Protein AF-D6PJD4-F1 (afdb_monomer_lite)

Organism: NCBI:txid743647

Structure (mmCIF, N/CA/C/O backbone):
data_AF-D6PJD4-F1
#
_entry.id   AF-D6PJD4-F1
#
loop_
_atom_site.group_PDB
_atom_site.id
_atom_site.type_symbol
_atom_site.label_atom_id
_atom_site.label_alt_id
_atom_site.label_comp_id
_atom_site.label_asym_id
_atom_site.label_entity_id
_atom_site.label_seq_id
_atom_site.pdbx_PDB_ins_code
_atom_site.Cartn_x
_atom_site.Cartn_y
_atom_site.Cartn_z
_atom_site.occupancy
_atom_site.B_iso_or_equiv
_atom_site.auth_seq_id
_atom_site.auth_comp_id
_atom_site.auth_asym_id
_atom_site.auth_atom_id
_atom_site.pdbx_PDB_model_num
ATOM 1 N N . MET A 1 1 ? 20.651 4.327 -12.215 1.00 84.88 1 MET A N 1
ATOM 2 C CA . MET A 1 1 ? 19.278 3.809 -12.000 1.00 84.88 1 MET A CA 1
ATOM 3 C C . MET A 1 1 ? 19.278 2.339 -11.645 1.00 84.88 1 MET A C 1
ATOM 5 O O . MET A 1 1 ? 18.556 1.947 -10.742 1.00 84.88 1 MET A O 1
ATOM 9 N N . GLY A 1 2 ? 20.092 1.529 -12.325 1.00 92.88 2 GLY A N 1
ATOM 10 C CA . GLY A 1 2 ? 20.120 0.089 -12.104 1.00 92.88 2 GLY A CA 1
ATOM 11 C C . GLY A 1 2 ? 19.090 -0.637 -12.964 1.00 92.88 2 GLY A C 1
ATOM 12 O O . GLY A 1 2 ? 18.646 -0.129 -13.995 1.00 92.88 2 GLY A O 1
ATOM 13 N N . GLN A 1 3 ? 18.751 -1.856 -12.557 1.00 94.44 3 GLN A N 1
ATOM 14 C CA . GLN A 1 3 ? 17.896 -2.747 -13.333 1.00 94.44 3 GLN A CA 1
ATOM 15 C C . GLN A 1 3 ? 16.443 -2.258 -13.367 1.00 94.44 3 GLN A C 1
ATOM 17 O O . GLN A 1 3 ? 15.840 -2.049 -12.319 1.00 94.44 3 GLN A O 1
ATOM 22 N N . GLN A 1 4 ? 15.874 -2.147 -14.566 1.00 94.75 4 GLN A N 1
ATOM 23 C CA . GLN A 1 4 ? 14.442 -1.955 -14.780 1.00 94.75 4 GLN A CA 1
ATOM 24 C C . GLN A 1 4 ? 13.776 -3.316 -15.015 1.00 94.75 4 GLN A C 1
ATOM 26 O O . GLN A 1 4 ? 14.248 -4.117 -15.829 1.00 94.75 4 GLN A O 1
ATOM 31 N N . ASN A 1 5 ? 12.708 -3.595 -14.274 1.00 94.12 5 ASN A N 1
ATOM 32 C CA . ASN A 1 5 ? 11.929 -4.821 -14.407 1.00 94.12 5 ASN A CA 1
ATOM 33 C C . ASN A 1 5 ? 10.565 -4.479 -14.996 1.00 94.12 5 ASN A C 1
ATOM 35 O O . ASN A 1 5 ? 9.974 -3.482 -14.604 1.00 94.12 5 ASN A O 1
ATOM 39 N N . PHE A 1 6 ? 10.077 -5.334 -15.887 1.00 92.06 6 PHE A N 1
ATOM 40 C CA . PHE A 1 6 ? 8.753 -5.242 -16.481 1.00 92.06 6 PHE A CA 1
ATOM 41 C C . PHE A 1 6 ? 7.963 -6.495 -16.100 1.00 92.06 6 PHE A C 1
ATOM 43 O O . PHE A 1 6 ? 8.437 -7.619 -16.308 1.00 92.06 6 PHE A O 1
ATOM 50 N N . SER A 1 7 ? 6.800 -6.314 -15.478 1.00 89.56 7 SER A N 1
ATOM 51 C CA . SER A 1 7 ? 5.929 -7.394 -14.990 1.00 89.56 7 SER A CA 1
ATOM 52 C C . SER A 1 7 ? 6.656 -8.423 -14.108 1.00 89.56 7 SER A C 1
ATOM 54 O O . SER A 1 7 ? 6.518 -9.638 -14.265 1.00 89.56 7 SER A O 1
ATOM 56 N N . GLY A 1 8 ? 7.502 -7.933 -13.193 1.00 90.44 8 GLY A N 1
ATOM 57 C CA . GLY A 1 8 ? 8.253 -8.752 -12.231 1.00 90.44 8 GLY A CA 1
ATOM 58 C C . GLY A 1 8 ? 9.457 -9.511 -12.806 1.00 90.44 8 GLY A C 1
ATOM 59 O O . GLY A 1 8 ? 10.142 -10.219 -12.069 1.00 90.44 8 GLY A O 1
ATOM 60 N N . GLN A 1 9 ? 9.756 -9.363 -14.099 1.00 91.88 9 GLN A N 1
ATOM 61 C CA . GLN A 1 9 ? 10.900 -9.997 -14.758 1.00 91.88 9 GLN A CA 1
ATOM 62 C C . GLN A 1 9 ? 11.774 -8.952 -15.459 1.00 91.88 9 GLN A C 1
ATOM 64 O O . GLN A 1 9 ? 11.388 -7.800 -15.638 1.00 91.88 9 GLN A O 1
ATOM 69 N N . ARG A 1 10 ? 12.986 -9.342 -15.868 1.00 92.25 10 ARG A N 1
ATOM 70 C CA . ARG A 1 10 ? 13.801 -8.496 -16.753 1.00 92.25 10 ARG A CA 1
ATOM 71 C C . ARG A 1 10 ? 13.115 -8.354 -18.110 1.00 92.25 10 ARG A C 1
ATOM 73 O O . ARG A 1 10 ? 12.358 -9.235 -18.520 1.00 92.25 10 ARG A O 1
ATOM 80 N N . ILE A 1 11 ? 13.434 -7.279 -18.825 1.00 91.19 11 ILE A N 1
ATOM 81 C CA . ILE A 1 11 ? 12.833 -6.994 -20.129 1.00 91.19 11 ILE A CA 1
ATOM 82 C C . ILE A 1 11 ? 13.142 -8.137 -21.098 1.00 91.19 11 ILE A C 1
ATOM 84 O O . ILE A 1 11 ? 14.303 -8.487 -21.333 1.00 91.19 11 ILE A O 1
ATOM 88 N N . LYS A 1 12 ? 12.081 -8.741 -21.639 1.00 88.81 12 LYS A N 1
ATOM 89 C CA . LYS A 1 12 ? 12.183 -9.852 -22.583 1.00 88.81 12 LYS A CA 1
ATOM 90 C C . LYS A 1 12 ? 12.393 -9.331 -24.004 1.00 88.81 12 LYS A C 1
ATOM 92 O O . LYS A 1 12 ? 11.809 -8.314 -24.381 1.00 88.81 12 LYS A O 1
ATOM 97 N N . PRO A 1 13 ? 13.180 -10.035 -24.827 1.00 87.62 13 PRO A N 1
ATOM 98 C CA . PRO A 1 13 ? 13.248 -9.737 -26.247 1.00 87.62 13 PRO A CA 1
ATOM 99 C C . PRO A 1 13 ? 11.906 -10.072 -26.913 1.00 87.62 13 PRO A C 1
ATOM 101 O O . PRO A 1 13 ? 11.443 -11.204 -26.817 1.00 87.62 13 PRO A O 1
ATOM 104 N N . ALA A 1 14 ? 11.300 -9.102 -27.598 1.00 86.12 14 ALA A N 1
ATOM 105 C CA . ALA A 1 14 ? 10.013 -9.267 -28.286 1.00 86.12 14 ALA A CA 1
ATOM 106 C C . ALA A 1 14 ? 10.139 -9.222 -29.820 1.00 86.12 14 ALA A C 1
ATOM 108 O O . ALA A 1 14 ? 9.312 -9.763 -30.548 1.00 86.12 14 ALA A O 1
ATOM 109 N N . LEU A 1 15 ? 11.194 -8.597 -30.346 1.00 85.50 15 LEU A N 1
ATOM 110 C CA . LEU A 1 15 ? 11.359 -8.370 -31.777 1.00 85.50 15 LEU A CA 1
ATOM 111 C C . LEU A 1 15 ? 12.100 -9.534 -32.457 1.00 85.50 15 LEU A C 1
ATOM 113 O O . LEU A 1 15 ? 12.998 -10.153 -31.875 1.00 85.50 15 LEU A O 1
ATOM 117 N N . ASN A 1 16 ? 11.772 -9.779 -33.732 1.00 83.50 16 ASN A N 1
ATOM 118 C CA . ASN A 1 16 ? 12.429 -10.751 -34.615 1.00 83.50 16 ASN A CA 1
ATOM 119 C C . ASN A 1 16 ? 12.504 -12.161 -34.013 1.00 83.50 16 ASN A C 1
ATOM 121 O O . ASN A 1 16 ? 13.593 -12.702 -33.817 1.00 83.50 16 ASN A O 1
ATOM 125 N N . LYS A 1 17 ? 11.331 -12.748 -33.734 1.00 83.25 17 LYS A N 1
ATOM 126 C CA . LYS A 1 17 ? 11.168 -14.070 -33.099 1.00 83.25 17 LYS A CA 1
ATOM 127 C C . LYS A 1 17 ? 11.849 -14.143 -31.721 1.00 83.25 17 LYS A C 1
ATOM 129 O O . LYS A 1 17 ? 12.633 -15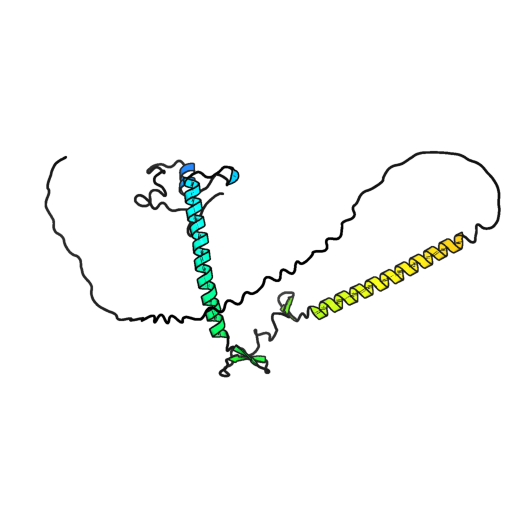.054 -31.468 1.00 83.25 17 LYS A O 1
ATOM 134 N N . ASN A 1 18 ? 11.576 -13.159 -30.857 1.00 82.69 18 ASN A N 1
ATOM 135 C CA . ASN A 1 18 ? 12.112 -13.048 -29.491 1.00 82.69 18 ASN A CA 1
ATOM 136 C C . ASN A 1 18 ? 13.647 -13.063 -29.403 1.00 82.69 18 ASN A C 1
ATOM 138 O O . ASN A 1 18 ? 14.224 -13.572 -28.444 1.00 82.69 18 ASN A O 1
ATOM 142 N N . ARG A 1 19 ? 14.331 -12.498 -30.404 1.00 80.88 19 ARG A N 1
ATOM 143 C CA . ARG A 1 19 ? 15.803 -12.453 -30.433 1.00 80.88 19 ARG A CA 1
ATOM 144 C C . ARG A 1 19 ? 16.380 -11.153 -29.897 1.00 80.88 19 ARG A C 1
ATOM 146 O O . ARG A 1 19 ? 17.524 -11.147 -29.459 1.00 80.88 19 ARG A O 1
ATOM 153 N N . ARG A 1 20 ? 15.622 -10.052 -29.933 1.00 86.81 20 ARG A N 1
ATOM 154 C CA . ARG A 1 20 ? 16.087 -8.753 -29.428 1.00 86.81 20 ARG A CA 1
ATOM 155 C C . ARG A 1 20 ? 14.960 -7.890 -28.847 1.00 86.81 20 ARG A C 1
ATOM 157 O O . ARG A 1 20 ? 13.819 -8.021 -29.284 1.00 86.81 20 ARG A O 1
ATOM 164 N N . PRO A 1 21 ? 15.264 -6.996 -27.894 1.00 86.44 21 PRO A N 1
ATOM 165 C CA . PRO A 1 21 ? 14.288 -6.059 -27.339 1.00 86.44 21 PRO A CA 1
ATOM 166 C C . PRO A 1 21 ? 14.143 -4.779 -28.180 1.00 86.44 21 PRO A C 1
ATOM 168 O O . PRO A 1 21 ? 13.042 -4.255 -28.289 1.00 86.44 21 PRO A O 1
ATOM 171 N N . LEU A 1 22 ? 15.216 -4.310 -28.832 1.00 88.94 22 LEU A N 1
ATOM 172 C CA . LEU A 1 22 ? 15.217 -3.131 -29.716 1.00 88.94 22 LEU A CA 1
ATOM 173 C C . LEU A 1 22 ? 15.953 -3.410 -31.033 1.00 88.94 22 LEU A C 1
ATOM 175 O O . LEU A 1 22 ? 16.819 -4.284 -31.100 1.00 88.94 22 LEU A O 1
ATOM 179 N N . VAL A 1 23 ? 15.640 -2.631 -32.078 1.00 88.94 23 VAL A N 1
ATOM 180 C CA . VAL A 1 23 ? 16.257 -2.738 -33.420 1.00 88.94 23 VAL A CA 1
ATOM 181 C C . VAL A 1 23 ? 17.765 -2.463 -33.393 1.00 88.94 23 VAL A C 1
ATOM 183 O O . VAL A 1 23 ? 18.504 -3.037 -34.190 1.00 88.94 23 VAL A O 1
ATOM 186 N N . HIS A 1 24 ? 18.222 -1.624 -32.462 1.00 87.06 24 HIS A N 1
ATOM 187 C CA . HIS A 1 24 ? 19.621 -1.210 -32.339 1.00 87.06 24 HIS A CA 1
ATOM 188 C C . HIS A 1 24 ? 20.553 -2.306 -31.809 1.00 87.06 24 HIS A C 1
ATOM 190 O O . HIS A 1 24 ? 21.767 -2.190 -31.954 1.00 87.06 24 HIS A O 1
ATOM 196 N N . TYR A 1 25 ? 20.007 -3.371 -31.220 1.00 87.50 25 TYR A N 1
ATOM 197 C CA . TYR A 1 25 ? 20.813 -4.465 -30.695 1.00 87.50 25 TYR A CA 1
ATOM 198 C C . TYR A 1 25 ? 21.099 -5.547 -31.758 1.00 87.50 25 TYR A C 1
ATOM 200 O O . TYR A 1 25 ? 20.223 -5.861 -32.580 1.00 87.50 25 TYR A O 1
ATOM 208 N N . PRO A 1 26 ? 22.315 -6.137 -31.749 1.00 82.19 26 PRO A N 1
ATOM 209 C CA . PRO A 1 26 ? 22.732 -7.147 -32.718 1.00 82.19 26 PRO A CA 1
ATOM 210 C C . PRO A 1 26 ? 21.999 -8.483 -32.525 1.00 82.19 26 PRO A C 1
ATOM 212 O O . PRO A 1 26 ? 21.543 -8.814 -31.435 1.00 82.19 26 PRO A O 1
ATOM 215 N N . PHE A 1 27 ? 21.917 -9.274 -33.599 1.00 75.75 27 PHE A N 1
ATOM 216 C CA . PHE A 1 27 ? 21.133 -10.517 -33.648 1.00 75.75 27 PHE A CA 1
ATOM 217 C C . PHE A 1 27 ? 21.804 -11.766 -33.066 1.00 75.75 27 PHE A C 1
ATOM 219 O O . PHE A 1 27 ? 21.102 -12.711 -32.720 1.00 75.75 27 PHE A O 1
ATOM 226 N N . SER A 1 28 ? 23.138 -11.832 -33.083 1.00 68.62 28 SER A N 1
ATOM 227 C CA . SER A 1 28 ? 23.860 -13.115 -33.008 1.00 68.62 28 SER A CA 1
ATOM 228 C C . SER A 1 28 ? 24.825 -13.212 -31.825 1.00 68.62 28 SER A C 1
ATOM 230 O O . SER A 1 28 ? 24.869 -14.239 -31.154 1.00 68.62 28 SER A O 1
ATOM 232 N N . LYS A 1 29 ? 25.578 -12.146 -31.521 1.00 63.00 29 LYS A N 1
ATOM 233 C CA . LYS A 1 29 ? 26.484 -12.097 -30.365 1.00 63.00 29 LYS A CA 1
ATOM 234 C C . LYS A 1 29 ? 26.377 -10.745 -29.680 1.00 63.00 29 LYS A C 1
ATOM 236 O O . LYS A 1 29 ? 26.669 -9.719 -30.291 1.00 63.00 29 LYS A O 1
ATOM 241 N N . MET A 1 30 ? 25.959 -10.765 -28.423 1.00 71.44 30 MET A N 1
ATOM 242 C CA . MET A 1 30 ? 26.053 -9.620 -27.529 1.00 71.44 30 MET A CA 1
ATOM 243 C C . MET A 1 30 ? 27.307 -9.787 -26.676 1.00 71.44 30 MET A C 1
ATOM 245 O O . MET A 1 30 ? 27.561 -10.868 -26.146 1.00 71.44 30 MET A O 1
ATOM 249 N N . THR A 1 31 ? 28.096 -8.723 -26.546 1.00 81.88 31 THR A N 1
ATOM 250 C CA . THR A 1 31 ? 29.048 -8.614 -25.435 1.00 81.88 31 THR A CA 1
ATOM 251 C C . THR A 1 31 ? 28.252 -8.624 -24.131 1.00 81.88 31 THR A C 1
ATOM 253 O O . THR A 1 31 ? 27.116 -8.151 -24.108 1.00 81.88 31 THR A O 1
ATOM 256 N N . GLN A 1 32 ? 28.833 -9.137 -23.049 1.00 78.94 32 GLN A N 1
ATOM 257 C CA . GLN A 1 32 ? 28.144 -9.279 -21.764 1.00 78.94 32 GLN A CA 1
ATOM 258 C C . GLN A 1 32 ? 27.519 -7.956 -21.275 1.00 78.94 32 GLN A C 1
ATOM 260 O O . GLN A 1 32 ? 26.395 -7.945 -20.782 1.00 78.94 32 GLN A O 1
ATOM 265 N N . ASP A 1 33 ? 28.191 -6.829 -21.520 1.00 81.88 33 ASP A N 1
ATOM 266 C CA . ASP A 1 33 ? 27.680 -5.491 -21.198 1.00 81.88 33 ASP A CA 1
ATOM 267 C C . ASP A 1 33 ? 26.404 -5.137 -21.981 1.00 81.88 33 ASP A C 1
ATOM 269 O O . ASP A 1 33 ? 25.427 -4.651 -21.412 1.00 81.88 33 ASP A O 1
ATOM 273 N N . VAL A 1 34 ? 26.384 -5.454 -23.279 1.00 83.38 34 VAL A N 1
ATOM 274 C CA . VAL A 1 34 ? 25.241 -5.213 -24.176 1.00 83.38 34 VAL A CA 1
ATOM 275 C C . VAL A 1 34 ? 24.071 -6.130 -23.823 1.00 83.38 34 VAL A C 1
ATOM 277 O O . VAL A 1 34 ? 22.913 -5.743 -23.966 1.00 83.38 34 VAL A O 1
ATOM 280 N N . GLU A 1 35 ? 24.347 -7.339 -23.329 1.00 85.56 35 GLU A N 1
ATOM 281 C CA . GLU A 1 35 ? 23.304 -8.255 -22.874 1.00 85.56 35 GLU A CA 1
ATOM 282 C C . GLU A 1 35 ? 22.541 -7.675 -21.676 1.00 85.56 35 GLU A C 1
ATOM 284 O O . GLU A 1 35 ? 21.307 -7.663 -21.685 1.00 85.56 35 GLU A O 1
ATOM 289 N N . TYR A 1 36 ? 23.249 -7.147 -20.672 1.00 88.25 36 TYR A N 1
ATOM 290 C CA . TYR A 1 36 ? 22.611 -6.517 -19.516 1.00 88.25 36 TYR A CA 1
ATOM 291 C C . TYR A 1 36 ? 21.850 -5.249 -19.901 1.00 88.25 36 TYR A C 1
ATOM 293 O O . TYR A 1 36 ? 20.697 -5.095 -19.491 1.00 88.25 36 TYR A O 1
ATOM 301 N N . GLU A 1 37 ? 22.450 -4.382 -20.721 1.00 89.94 37 GLU A N 1
ATOM 302 C CA . GLU A 1 37 ? 21.810 -3.154 -21.206 1.00 89.94 37 GLU A CA 1
ATOM 303 C C . GLU A 1 37 ? 20.523 -3.469 -21.983 1.00 89.94 37 GLU A C 1
ATOM 305 O O . GLU A 1 37 ? 19.461 -2.923 -21.684 1.00 89.94 37 GLU A O 1
ATOM 310 N N . SER A 1 38 ? 20.572 -4.448 -22.896 1.00 88.69 38 SER A N 1
ATOM 311 C CA . SER A 1 38 ? 19.406 -4.868 -23.683 1.00 88.69 38 SER A CA 1
ATOM 312 C C . SER A 1 38 ? 18.263 -5.417 -22.823 1.00 88.69 38 SER A C 1
ATOM 314 O O . SER A 1 38 ? 17.096 -5.278 -23.177 1.00 88.69 38 SER A O 1
ATOM 316 N N . LYS A 1 39 ? 18.576 -5.995 -21.659 1.00 90.31 39 LYS A N 1
ATOM 317 C CA . LYS A 1 39 ? 17.594 -6.526 -20.704 1.00 90.31 39 LYS A CA 1
ATOM 318 C C . LYS A 1 39 ? 17.089 -5.470 -19.713 1.00 90.31 39 LYS A C 1
ATOM 320 O O . LYS A 1 39 ? 16.495 -5.838 -18.699 1.00 90.31 39 LYS A O 1
ATOM 325 N N . GLY A 1 40 ? 17.311 -4.181 -19.976 1.00 91.56 40 GLY A N 1
ATOM 326 C CA . GLY A 1 40 ? 16.793 -3.076 -19.165 1.00 91.56 40 GLY A CA 1
ATOM 327 C C . GLY A 1 40 ? 17.708 -2.632 -18.026 1.00 91.56 40 GLY A C 1
ATOM 328 O O . GLY A 1 40 ? 17.234 -2.010 -17.076 1.00 91.56 40 GLY A O 1
ATOM 329 N N . PHE A 1 41 ? 19.001 -2.960 -18.064 1.00 94.19 41 PHE A N 1
ATOM 330 C CA . PHE A 1 41 ? 19.952 -2.402 -17.106 1.00 94.19 41 PHE A CA 1
ATOM 331 C C . PHE A 1 41 ? 20.355 -0.983 -17.513 1.00 94.19 41 PHE A C 1
ATOM 333 O O . PHE A 1 41 ? 20.934 -0.780 -18.575 1.00 94.19 41 PHE A O 1
ATOM 340 N N . VAL A 1 42 ? 20.087 -0.011 -16.642 1.00 94.19 42 VAL A N 1
ATOM 341 C CA . VAL A 1 42 ? 20.442 1.394 -16.862 1.00 94.19 42 VAL A CA 1
ATOM 342 C C . VAL A 1 42 ? 21.676 1.742 -16.035 1.00 94.19 42 VAL A C 1
ATOM 344 O O . VAL A 1 42 ? 21.608 1.852 -14.800 1.00 94.19 42 VAL A O 1
ATOM 347 N N . ARG A 1 43 ? 22.805 1.927 -16.725 1.00 92.00 43 ARG A N 1
ATOM 348 C CA . ARG A 1 43 ? 24.111 2.228 -16.130 1.00 92.00 43 ARG A CA 1
ATOM 349 C C . ARG A 1 43 ? 24.192 3.683 -15.683 1.00 92.00 43 ARG A C 1
ATOM 351 O O . ARG A 1 43 ? 24.756 3.956 -14.623 1.00 92.00 43 ARG A O 1
ATOM 358 N N . ASN A 1 44 ? 23.620 4.603 -16.458 1.00 93.12 44 ASN A N 1
ATOM 359 C CA . ASN A 1 44 ? 23.718 6.032 -16.178 1.00 93.12 44 ASN A CA 1
ATOM 360 C C . ASN A 1 44 ? 22.784 6.500 -15.039 1.00 93.12 44 ASN A C 1
ATOM 362 O O . ASN A 1 44 ? 21.875 5.798 -14.569 1.00 93.12 44 ASN A O 1
ATOM 366 N N . SER A 1 45 ? 23.054 7.709 -14.540 1.00 94.25 45 SER A N 1
ATOM 367 C CA . SER A 1 45 ? 22.254 8.405 -13.522 1.00 94.25 45 SER A CA 1
ATOM 368 C C . SER A 1 45 ? 21.479 9.564 -14.153 1.00 94.25 45 SER A C 1
ATOM 370 O O . SER A 1 45 ? 21.903 10.079 -15.184 1.00 94.25 45 SER A O 1
ATOM 372 N N . PHE A 1 46 ? 20.388 10.030 -13.524 1.00 95.06 46 PHE A N 1
ATOM 373 C CA . PHE A 1 46 ? 19.627 11.177 -14.053 1.00 95.06 46 PHE A CA 1
ATOM 374 C C . PHE A 1 46 ? 20.488 12.441 -14.192 1.00 95.06 46 PHE A C 1
ATOM 376 O O . PHE A 1 46 ? 20.264 13.217 -15.110 1.00 95.06 46 PHE A O 1
ATOM 383 N N . ILE A 1 47 ? 21.513 12.611 -13.346 1.00 95.69 47 ILE A N 1
ATOM 384 C CA . ILE A 1 47 ? 22.437 13.755 -13.404 1.00 95.69 47 ILE A CA 1
ATOM 385 C C . ILE A 1 47 ? 23.247 13.753 -14.707 1.00 95.69 47 ILE A C 1
ATOM 387 O O . ILE A 1 47 ? 23.492 14.804 -15.286 1.00 95.69 47 ILE A O 1
ATOM 391 N N . HIS A 1 48 ? 23.684 12.575 -15.159 1.00 91.31 48 HIS A N 1
ATOM 392 C CA . HIS A 1 48 ? 24.524 12.437 -16.356 1.00 91.31 48 HIS A CA 1
ATOM 393 C C . HIS A 1 48 ? 23.693 12.331 -17.645 1.00 91.31 48 HIS A C 1
ATOM 395 O O . HIS A 1 48 ? 24.252 12.356 -18.739 1.00 91.31 48 HIS A O 1
ATOM 401 N N . GLY A 1 49 ? 22.367 12.224 -17.519 1.00 93.88 49 GLY A N 1
ATOM 402 C CA . GLY A 1 49 ? 21.466 11.921 -18.623 1.00 93.88 49 GLY A CA 1
ATOM 403 C C . GLY A 1 49 ? 21.407 10.426 -18.943 1.00 93.88 49 GLY A C 1
ATOM 404 O O . GLY A 1 49 ? 22.247 9.634 -18.519 1.00 93.88 49 GLY A O 1
ATOM 405 N N . LEU A 1 50 ? 20.368 10.036 -19.679 1.00 93.81 50 LEU A N 1
ATOM 406 C CA . LEU A 1 50 ? 20.130 8.657 -20.104 1.00 93.81 50 LEU A CA 1
ATOM 407 C C . LEU A 1 50 ? 20.414 8.514 -21.599 1.00 93.81 50 LEU A C 1
ATOM 409 O O . LEU A 1 50 ? 20.048 9.386 -22.389 1.00 93.81 50 LEU A O 1
ATOM 413 N N . SER A 1 51 ? 21.010 7.388 -21.995 1.00 92.88 51 SER A N 1
ATOM 414 C CA . SER A 1 51 ? 21.034 6.985 -23.405 1.00 92.88 51 SER A CA 1
ATOM 415 C C . SER A 1 51 ? 19.595 6.795 -23.909 1.00 92.88 51 SER A C 1
ATOM 417 O O . SER A 1 51 ? 18.745 6.357 -23.132 1.00 92.88 51 SER A O 1
ATOM 419 N N . PRO A 1 52 ? 19.278 7.044 -25.194 1.00 93.62 52 PRO A N 1
ATOM 420 C CA . PRO A 1 52 ? 17.932 6.815 -25.729 1.00 93.62 52 PRO A CA 1
ATOM 421 C C . PRO A 1 52 ? 17.392 5.397 -25.470 1.00 93.62 52 PRO A C 1
ATOM 423 O O . PRO A 1 52 ? 16.198 5.219 -25.240 1.00 93.62 52 PRO A O 1
ATOM 426 N N . GLN A 1 53 ? 18.271 4.389 -25.455 1.00 91.31 53 GLN A N 1
ATOM 427 C CA . GLN A 1 53 ? 17.917 2.995 -25.161 1.00 91.31 53 GLN A CA 1
ATOM 428 C C . GLN A 1 53 ? 17.556 2.805 -23.678 1.00 91.31 53 GLN A C 1
ATOM 430 O O . GLN A 1 53 ? 16.526 2.215 -23.355 1.00 91.31 53 GLN A O 1
ATOM 435 N N . GLU A 1 54 ? 18.362 3.371 -22.777 1.00 93.50 54 GLU A N 1
ATOM 436 C CA . GLU A 1 54 ? 18.106 3.378 -21.333 1.00 93.50 54 GLU A CA 1
ATOM 437 C C . GLU A 1 54 ? 16.825 4.151 -20.987 1.00 93.50 54 GLU A C 1
ATOM 439 O O . GLU A 1 54 ? 16.015 3.689 -20.184 1.00 93.50 54 GLU A O 1
ATOM 444 N N . GLY A 1 55 ? 16.620 5.307 -21.624 1.00 93.75 55 GLY A N 1
ATOM 445 C CA . GLY A 1 55 ? 15.427 6.135 -21.475 1.00 93.75 55 GLY A CA 1
ATOM 446 C C . GLY A 1 55 ? 14.161 5.413 -21.928 1.00 93.75 55 GLY A C 1
ATOM 447 O O . GLY A 1 55 ? 13.143 5.488 -21.246 1.00 93.75 55 GLY A O 1
ATOM 448 N N . TRP A 1 56 ? 14.231 4.642 -23.017 1.00 93.06 56 TRP A N 1
ATOM 449 C CA . TRP A 1 56 ? 13.118 3.814 -23.483 1.00 93.06 56 TRP A CA 1
ATOM 450 C C . TRP A 1 56 ? 12.735 2.724 -22.473 1.00 93.06 56 TRP A C 1
ATOM 452 O O . TRP A 1 56 ? 11.563 2.575 -22.126 1.00 93.06 56 TRP A O 1
ATOM 462 N N . PHE A 1 57 ? 13.717 1.983 -21.953 1.00 93.44 57 PHE A N 1
ATOM 463 C CA . PHE A 1 57 ? 13.466 0.944 -20.949 1.00 93.44 57 PHE A CA 1
ATOM 464 C C . PHE A 1 57 ? 12.943 1.510 -19.626 1.00 93.44 57 PHE A C 1
ATOM 466 O O . PHE A 1 57 ? 12.065 0.913 -18.994 1.00 93.44 57 PHE A O 1
ATOM 473 N N . HIS A 1 58 ? 13.435 2.684 -19.234 1.00 94.50 58 HIS A N 1
ATOM 474 C CA . HIS A 1 58 ? 12.909 3.411 -18.090 1.00 94.50 58 HIS A CA 1
ATOM 475 C C . HIS A 1 58 ? 11.458 3.865 -18.319 1.00 94.50 58 HIS A C 1
ATOM 477 O O . HIS A 1 58 ? 10.616 3.665 -17.448 1.00 94.50 58 HIS A O 1
ATOM 483 N N . ALA A 1 59 ? 11.136 4.390 -19.506 1.00 95.00 59 ALA A N 1
ATOM 484 C CA . ALA A 1 59 ? 9.790 4.848 -19.847 1.00 95.00 59 ALA A CA 1
ATOM 485 C C . ALA A 1 59 ? 8.753 3.713 -19.858 1.00 95.00 59 ALA A C 1
ATOM 487 O O . ALA A 1 59 ? 7.650 3.894 -19.348 1.00 95.00 59 ALA A O 1
ATOM 488 N N . ILE A 1 60 ? 9.099 2.529 -20.383 1.00 93.81 60 ILE A N 1
ATOM 489 C CA . ILE A 1 60 ? 8.208 1.353 -20.352 1.00 93.81 60 ILE A CA 1
ATOM 490 C C . ILE A 1 60 ? 7.862 0.969 -18.909 1.00 93.81 60 ILE A C 1
ATOM 492 O O . ILE A 1 60 ? 6.694 0.755 -18.590 1.00 93.81 60 ILE A O 1
ATOM 496 N N . THR A 1 61 ? 8.873 0.918 -18.041 1.00 94.38 61 THR A N 1
ATOM 497 C CA . THR A 1 61 ? 8.702 0.552 -16.627 1.00 94.38 61 THR A CA 1
ATOM 498 C C . THR A 1 61 ? 7.908 1.620 -15.872 1.00 94.38 61 THR A C 1
ATOM 500 O O . THR A 1 61 ? 7.008 1.303 -15.099 1.00 94.38 61 THR A O 1
ATOM 503 N N . GLY A 1 62 ? 8.174 2.900 -16.147 1.00 94.75 62 GLY A N 1
ATOM 504 C CA . GLY A 1 62 ? 7.401 4.011 -15.593 1.00 94.75 62 GLY A CA 1
ATOM 505 C C . GLY A 1 62 ? 5.928 3.970 -16.011 1.00 94.75 62 GLY A C 1
ATOM 506 O O . GLY A 1 62 ? 5.048 4.160 -15.175 1.00 94.75 62 GLY A O 1
ATOM 507 N N . ARG A 1 63 ? 5.641 3.649 -17.282 1.00 95.56 63 ARG A N 1
ATOM 508 C CA . ARG A 1 63 ? 4.266 3.494 -17.781 1.00 95.56 63 ARG A CA 1
ATOM 509 C C . ARG A 1 63 ? 3.529 2.348 -17.093 1.00 95.56 63 ARG A C 1
ATOM 511 O O . ARG A 1 63 ? 2.348 2.511 -16.795 1.00 95.56 63 ARG A O 1
ATOM 518 N N . GLU A 1 64 ? 4.196 1.219 -16.844 1.00 94.56 64 GLU A N 1
ATOM 519 C CA . GLU A 1 64 ? 3.614 0.105 -16.082 1.00 94.56 64 GLU A CA 1
ATOM 520 C C . GLU A 1 64 ? 3.195 0.571 -14.681 1.00 94.56 64 GLU A C 1
ATOM 522 O O . GLU A 1 64 ? 2.049 0.358 -14.301 1.00 94.56 64 GLU A O 1
ATOM 527 N N . GLY A 1 65 ? 4.060 1.301 -13.968 1.00 92.75 65 GLY A N 1
ATOM 528 C CA . GLY A 1 65 ? 3.744 1.826 -12.634 1.00 92.75 65 GLY A CA 1
ATOM 529 C C . GLY A 1 65 ? 2.580 2.824 -12.612 1.00 92.75 65 GLY A C 1
ATOM 530 O O . GLY A 1 65 ? 1.718 2.751 -11.735 1.00 92.75 65 GLY A O 1
ATOM 531 N N . VAL A 1 66 ? 2.510 3.734 -13.591 1.00 94.75 66 VAL A N 1
ATOM 532 C CA . VAL A 1 66 ? 1.383 4.683 -13.700 1.00 94.75 66 VAL A CA 1
ATOM 533 C C . VAL A 1 66 ? 0.085 3.946 -14.024 1.00 94.75 66 VAL A C 1
ATOM 535 O O . VAL A 1 66 ? -0.938 4.198 -13.396 1.00 94.75 66 VAL A O 1
ATOM 538 N N . THR A 1 67 ? 0.135 2.998 -14.961 1.00 93.69 67 THR A N 1
ATOM 539 C CA . THR A 1 67 ? -1.043 2.213 -15.356 1.00 93.69 67 THR A CA 1
ATOM 540 C C . THR A 1 67 ? -1.546 1.351 -14.197 1.00 93.69 67 THR A C 1
ATOM 542 O O . THR A 1 67 ? -2.749 1.319 -13.946 1.00 93.69 67 THR A O 1
ATOM 545 N N . ASP A 1 68 ? -0.644 0.703 -13.452 1.00 92.50 68 ASP A N 1
ATOM 546 C CA . ASP A 1 68 ? -0.991 -0.080 -12.260 1.00 92.50 68 ASP A CA 1
ATOM 547 C C . ASP A 1 68 ? -1.641 0.798 -11.189 1.00 92.50 68 ASP A C 1
ATOM 549 O O . ASP A 1 68 ? -2.669 0.433 -10.626 1.00 92.50 68 ASP A O 1
ATOM 553 N N . THR A 1 69 ? -1.113 2.005 -10.974 1.00 93.06 69 THR A N 1
ATOM 554 C CA . THR A 1 69 ? -1.708 2.966 -10.038 1.00 93.06 69 THR A CA 1
ATOM 555 C C . THR A 1 69 ? -3.134 3.332 -10.457 1.00 93.06 69 THR A C 1
ATOM 557 O O . THR A 1 69 ? -4.045 3.260 -9.634 1.00 93.06 69 THR A O 1
ATOM 560 N N . SER A 1 70 ? -3.359 3.653 -11.736 1.00 91.06 70 SER A N 1
ATOM 561 C CA . SER A 1 70 ? -4.697 3.968 -12.252 1.00 91.06 70 SER A CA 1
ATOM 562 C C . SER A 1 70 ? -5.674 2.797 -12.106 1.00 91.06 70 SER A C 1
ATOM 564 O O . SER A 1 70 ? -6.809 2.990 -11.672 1.00 91.06 70 SER A O 1
ATOM 566 N N . MET A 1 71 ? -5.240 1.573 -12.420 1.00 89.69 71 MET A N 1
ATOM 567 C CA . MET A 1 71 ? -6.083 0.377 -12.309 1.00 89.69 71 MET A CA 1
ATOM 568 C C . MET A 1 71 ? -6.357 -0.012 -10.852 1.00 89.69 71 MET A C 1
ATOM 570 O O . MET A 1 71 ? -7.458 -0.464 -10.520 1.00 89.69 71 MET A O 1
ATOM 574 N N . LYS A 1 72 ? -5.376 0.175 -9.963 1.00 93.31 72 LYS A N 1
ATOM 575 C CA . LYS A 1 72 ? -5.505 -0.145 -8.542 1.00 93.31 72 LYS A CA 1
ATOM 576 C C . LYS A 1 72 ? -6.562 0.726 -7.878 1.00 93.31 72 LYS A C 1
ATOM 578 O O . LYS A 1 72 ? -7.378 0.173 -7.148 1.00 93.31 72 LYS A O 1
ATOM 583 N N . THR A 1 73 ? -6.604 2.025 -8.179 1.00 89.75 73 THR A N 1
ATOM 584 C CA . THR A 1 73 ? -7.571 2.965 -7.590 1.00 89.75 73 THR A CA 1
ATOM 585 C C . THR A 1 73 ? -9.021 2.557 -7.861 1.00 89.75 73 THR A C 1
ATOM 587 O O . THR A 1 73 ? -9.813 2.452 -6.921 1.00 89.75 73 THR A O 1
ATOM 590 N N . ALA A 1 74 ? -9.360 2.253 -9.120 1.00 88.69 74 ALA A N 1
ATOM 591 C CA . ALA A 1 74 ? -10.715 1.836 -9.493 1.00 88.69 74 ALA A CA 1
ATOM 592 C C . ALA A 1 74 ? -11.126 0.541 -8.770 1.00 88.69 74 ALA A C 1
ATOM 594 O O . ALA A 1 74 ? -12.211 0.440 -8.193 1.00 88.69 74 ALA A O 1
ATOM 595 N N . ARG A 1 75 ? -10.218 -0.442 -8.730 1.00 89.44 75 ARG A N 1
ATOM 596 C CA . ARG A 1 75 ? -10.482 -1.738 -8.100 1.00 89.44 75 ARG A CA 1
ATOM 597 C C . ARG A 1 75 ? -10.622 -1.635 -6.583 1.00 89.44 75 ARG A C 1
ATOM 599 O O . ARG A 1 75 ? -11.518 -2.261 -6.020 1.00 89.44 75 ARG A O 1
ATOM 606 N N . THR A 1 76 ? -9.749 -0.883 -5.911 1.00 94.19 76 THR A N 1
ATOM 607 C CA . THR A 1 76 ? -9.801 -0.742 -4.449 1.00 94.19 76 THR A CA 1
ATOM 608 C C . THR A 1 76 ? -11.074 -0.035 -4.004 1.00 94.19 76 THR A C 1
ATOM 610 O O . THR A 1 76 ? -11.696 -0.491 -3.048 1.00 94.19 76 THR A O 1
ATOM 613 N N . GLY A 1 77 ? -11.507 1.005 -4.727 1.00 93.81 77 GLY A N 1
ATOM 614 C CA . GLY A 1 77 ? -12.751 1.718 -4.426 1.00 93.81 77 GLY A CA 1
ATOM 615 C C . GLY A 1 77 ? -13.991 0.840 -4.607 1.00 93.81 77 GLY A C 1
ATOM 616 O O . GLY A 1 77 ? -14.846 0.783 -3.723 1.00 93.81 77 GLY A O 1
ATOM 617 N N . TYR A 1 78 ? -14.057 0.077 -5.703 1.00 94.00 78 TYR A N 1
ATOM 618 C CA . TYR A 1 78 ? -15.160 -0.861 -5.930 1.00 94.00 78 TYR A CA 1
ATOM 619 C C . TYR A 1 78 ? -15.231 -1.948 -4.848 1.00 94.00 78 TYR A C 1
ATOM 621 O O . TYR A 1 78 ? -16.300 -2.210 -4.295 1.00 94.00 78 TYR A O 1
ATOM 629 N N . ILE A 1 79 ? -14.088 -2.555 -4.497 1.00 96.44 79 ILE A N 1
ATOM 630 C CA . ILE A 1 79 ? -14.023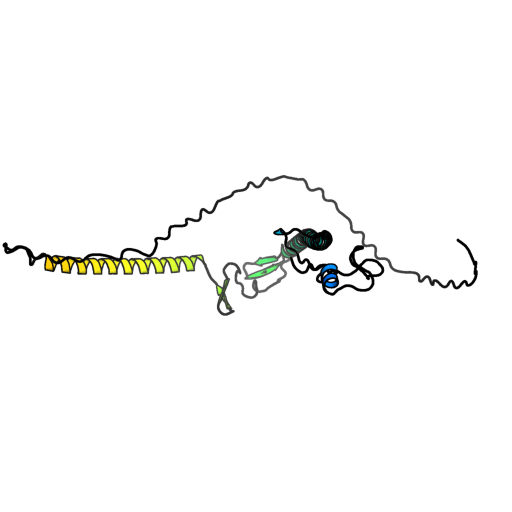 -3.558 -3.424 1.00 96.44 79 ILE A CA 1
ATOM 631 C C . ILE A 1 79 ? -14.471 -2.944 -2.096 1.00 96.44 79 ILE A C 1
ATOM 633 O O . ILE A 1 79 ? -15.272 -3.555 -1.394 1.00 96.44 79 ILE A O 1
ATOM 637 N N . GLN A 1 80 ? -14.008 -1.736 -1.769 1.00 96.75 80 GLN A N 1
ATOM 638 C CA . GLN A 1 80 ? -14.415 -1.030 -0.557 1.00 96.75 80 GLN A CA 1
ATOM 639 C C . GLN A 1 80 ? -15.932 -0.807 -0.517 1.00 96.75 80 GLN A C 1
ATOM 641 O O . GLN A 1 80 ? -16.562 -1.177 0.470 1.00 96.75 80 GLN A O 1
ATOM 646 N N . ARG A 1 81 ? -16.540 -0.277 -1.588 1.00 96.19 81 ARG A N 1
ATOM 647 C CA . ARG A 1 81 ? -17.997 -0.066 -1.663 1.00 96.19 81 ARG A CA 1
ATOM 648 C C . ARG A 1 81 ? -18.764 -1.373 -1.484 1.00 96.19 81 ARG A C 1
ATOM 650 O O . ARG A 1 81 ? -19.721 -1.420 -0.717 1.00 96.19 81 ARG A O 1
ATOM 657 N N . LYS A 1 82 ? -18.321 -2.444 -2.146 1.00 97.06 82 LYS A N 1
ATOM 658 C CA . LYS A 1 82 ? -18.944 -3.767 -2.030 1.00 97.06 82 LYS A CA 1
ATOM 659 C C . LYS A 1 82 ? -18.849 -4.323 -0.608 1.00 97.06 82 LYS A C 1
ATOM 661 O O . LYS A 1 82 ? -19.827 -4.865 -0.109 1.00 97.06 82 LYS A O 1
ATOM 666 N N . LEU A 1 83 ? -17.701 -4.166 0.054 1.00 97.31 83 LEU A N 1
ATOM 667 C CA . LEU A 1 83 ? -17.523 -4.577 1.449 1.00 97.31 83 LEU A CA 1
ATOM 668 C C . LEU A 1 83 ? -18.415 -3.769 2.396 1.00 97.31 83 LEU A C 1
ATOM 670 O O . LEU A 1 83 ? -19.054 -4.364 3.256 1.00 97.31 83 LEU A O 1
ATOM 674 N N . ILE A 1 84 ? -18.509 -2.449 2.205 1.00 97.06 84 ILE A N 1
ATOM 675 C CA . ILE A 1 84 ? -19.398 -1.582 2.992 1.00 97.06 84 ILE A CA 1
ATOM 676 C C . ILE A 1 84 ? -20.851 -2.026 2.824 1.00 97.06 84 ILE A C 1
ATOM 678 O O . ILE A 1 84 ? -21.528 -2.237 3.819 1.00 97.06 84 ILE A O 1
ATOM 682 N N . LYS A 1 85 ? -21.310 -2.255 1.588 1.00 95.81 85 LYS A N 1
ATOM 683 C CA . LYS A 1 85 ? -22.684 -2.702 1.320 1.00 95.81 85 LYS A CA 1
ATOM 684 C C . LYS A 1 85 ? -23.022 -4.069 1.902 1.00 95.81 85 LYS A C 1
ATOM 686 O O . LYS A 1 85 ? -24.144 -4.284 2.326 1.00 95.81 85 LYS A O 1
ATOM 691 N N . VAL A 1 86 ? -22.063 -4.989 1.971 1.00 93.88 86 VAL A N 1
ATOM 692 C CA . VAL A 1 86 ? -22.282 -6.284 2.640 1.00 93.88 86 VAL A CA 1
ATOM 693 C C . VAL A 1 86 ? -22.294 -6.141 4.168 1.00 93.88 86 VAL A C 1
ATOM 695 O O . VAL A 1 86 ? -22.956 -6.920 4.851 1.00 93.88 86 VAL A O 1
ATOM 698 N N . ALA A 1 87 ? -21.555 -5.174 4.711 1.00 94.12 87 ALA A N 1
ATOM 699 C CA . ALA A 1 87 ? -21.396 -4.984 6.149 1.00 94.12 87 ALA A CA 1
ATOM 700 C C . ALA A 1 87 ? -22.361 -3.953 6.766 1.00 94.12 87 ALA A C 1
ATOM 702 O O . ALA A 1 87 ? -22.407 -3.862 7.989 1.00 94.12 87 ALA A O 1
ATOM 703 N N . GLU A 1 88 ? -23.123 -3.197 5.966 1.00 95.81 88 GLU A N 1
ATOM 704 C CA . GLU A 1 88 ? -23.946 -2.073 6.452 1.00 95.81 88 GLU A CA 1
ATOM 705 C C . GLU A 1 88 ? -25.041 -2.498 7.441 1.00 95.81 88 GLU A C 1
ATOM 707 O O . GLU A 1 88 ? -25.357 -1.761 8.371 1.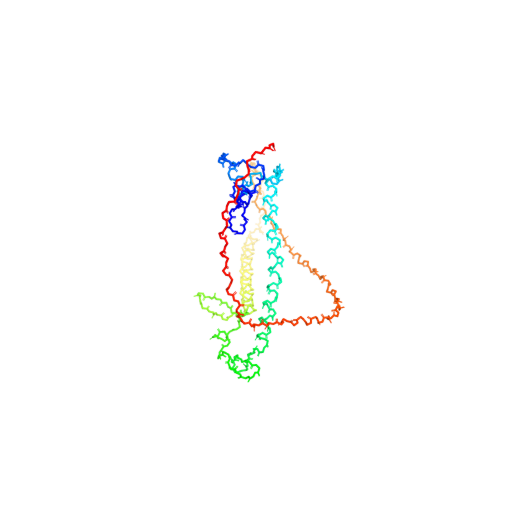00 95.81 88 GLU A O 1
ATOM 712 N N . ASP A 1 89 ? -25.547 -3.723 7.299 1.00 94.31 89 ASP A N 1
ATOM 713 C CA . ASP A 1 89 ? -26.606 -4.276 8.149 1.00 94.31 89 ASP A CA 1
ATOM 714 C C . ASP A 1 89 ? -26.096 -4.893 9.463 1.00 94.31 89 ASP A C 1
ATOM 716 O O . ASP A 1 89 ? -26.897 -5.365 10.279 1.00 94.31 89 ASP A O 1
ATOM 720 N N . ILE A 1 90 ? -24.777 -4.965 9.664 1.00 94.75 90 ILE A N 1
ATOM 721 C CA . ILE A 1 90 ? -24.168 -5.624 10.823 1.00 94.75 90 ILE A CA 1
ATOM 722 C C . ILE A 1 90 ? -24.043 -4.618 11.968 1.00 94.75 90 ILE A C 1
ATOM 724 O O . ILE A 1 90 ? -23.357 -3.605 11.849 1.00 94.75 90 ILE A O 1
ATOM 728 N N . SER A 1 91 ? -24.662 -4.916 13.113 1.00 94.38 91 SER A N 1
ATOM 729 C CA . SER A 1 91 ? -24.587 -4.057 14.301 1.00 94.38 91 SER A CA 1
ATOM 730 C C . SER A 1 91 ? -24.514 -4.847 15.610 1.00 94.38 91 SER A C 1
ATOM 732 O O . SER A 1 91 ? -24.946 -6.001 15.702 1.00 94.38 91 SER A O 1
ATOM 734 N N . THR A 1 92 ? -23.932 -4.221 16.636 1.00 93.81 92 THR A N 1
ATOM 735 C CA . THR A 1 92 ? -23.831 -4.782 17.990 1.00 93.81 92 THR A CA 1
ATOM 736 C C . THR A 1 92 ? -25.070 -4.412 18.798 1.00 93.81 92 THR A C 1
ATOM 738 O O . THR A 1 92 ? -25.416 -3.238 18.924 1.00 93.81 92 THR A O 1
ATOM 741 N N . HIS A 1 93 ? -25.731 -5.411 19.378 1.00 93.12 93 HIS A N 1
ATOM 742 C CA . HIS A 1 93 ? -26.894 -5.220 20.240 1.00 93.12 93 HIS A CA 1
ATOM 743 C C . HIS A 1 93 ? -26.500 -5.105 21.721 1.00 93.12 93 HIS A C 1
ATOM 745 O O . HIS A 1 93 ? -25.401 -5.473 22.132 1.00 93.12 93 HIS A O 1
ATOM 751 N N . TYR A 1 94 ? -27.430 -4.620 22.554 1.00 92.56 94 TYR A N 1
ATOM 752 C CA . TYR A 1 94 ? -27.226 -4.428 24.001 1.00 92.56 94 TYR A CA 1
ATOM 753 C C . TYR A 1 94 ? -26.865 -5.701 24.780 1.00 92.56 94 TYR A C 1
ATOM 755 O O . TYR A 1 94 ? -26.395 -5.611 25.909 1.00 92.56 94 TYR A O 1
ATOM 763 N N . ASP A 1 95 ? -27.105 -6.879 24.209 1.00 91.69 95 ASP A N 1
ATOM 764 C CA . ASP A 1 95 ? -26.729 -8.163 24.797 1.00 91.69 95 ASP A CA 1
ATOM 765 C C . ASP A 1 95 ? -25.276 -8.572 24.488 1.00 91.69 95 ASP A C 1
ATOM 767 O O . ASP A 1 95 ? -24.854 -9.652 24.891 1.00 91.69 95 ASP A O 1
ATOM 771 N N . GLY A 1 96 ? -24.516 -7.722 23.787 1.00 88.06 96 GLY A N 1
ATOM 772 C CA . GLY A 1 96 ? -23.130 -7.975 23.387 1.00 88.06 96 GLY A CA 1
ATOM 773 C C . GLY A 1 96 ? -22.987 -8.836 22.129 1.00 88.06 96 GLY A C 1
ATOM 774 O O . GLY A 1 96 ? -21.863 -9.077 21.688 1.00 88.06 96 GLY A O 1
ATOM 775 N N . THR A 1 97 ? -24.100 -9.275 21.530 1.00 94.19 97 THR A N 1
ATOM 776 C CA . THR A 1 97 ? -24.087 -10.060 20.290 1.00 94.19 97 THR A CA 1
ATOM 777 C C . THR A 1 97 ? -24.057 -9.155 19.061 1.00 94.19 97 THR A C 1
ATOM 779 O O . THR A 1 97 ? -24.646 -8.072 19.046 1.00 94.19 97 THR A O 1
ATOM 782 N N . VAL A 1 98 ? -23.394 -9.618 18.003 1.00 95.56 98 VAL A N 1
ATOM 783 C CA . VAL A 1 98 ? -23.372 -8.951 16.697 1.00 95.56 98 VAL A CA 1
ATOM 784 C C . VAL A 1 98 ? -24.391 -9.637 15.796 1.00 95.56 98 VAL A C 1
ATOM 786 O O . VAL A 1 98 ? -24.317 -10.855 15.592 1.00 95.56 98 VAL A O 1
ATOM 789 N N . ARG A 1 99 ? -25.352 -8.879 15.265 1.00 95.75 99 ARG A N 1
ATOM 790 C CA . ARG A 1 99 ? -26.459 -9.413 14.460 1.00 95.75 99 ARG A CA 1
ATOM 791 C C . ARG A 1 99 ? -26.630 -8.640 13.159 1.00 95.75 99 ARG A C 1
ATOM 793 O O . ARG A 1 99 ? -26.259 -7.473 13.061 1.00 95.75 99 ARG A O 1
ATOM 800 N N . TYR A 1 100 ? -27.224 -9.311 12.180 1.00 95.75 100 TYR A N 1
ATOM 801 C CA . TYR A 1 100 ? -27.775 -8.669 10.990 1.00 95.75 100 TYR A CA 1
ATOM 802 C C . TYR A 1 100 ? -29.099 -7.962 11.311 1.00 95.75 100 TYR A C 1
ATOM 804 O O . TYR A 1 100 ? -29.787 -8.324 12.270 1.00 95.75 100 TYR A O 1
ATOM 812 N N . ALA A 1 101 ? -29.530 -7.052 10.435 1.00 92.56 101 ALA A N 1
ATOM 813 C CA . ALA A 1 101 ? -30.836 -6.389 10.508 1.00 92.56 101 ALA A CA 1
ATOM 814 C C . ALA A 1 101 ? -32.035 -7.364 10.584 1.00 92.56 101 ALA A C 1
ATOM 816 O O . ALA A 1 101 ? -33.058 -7.055 11.192 1.00 92.56 101 ALA A O 1
ATOM 817 N N . ASN A 1 102 ? -31.906 -8.576 10.029 1.00 93.06 102 ASN A N 1
ATOM 818 C CA . ASN A 1 102 ? -32.929 -9.629 10.103 1.00 93.06 102 ASN A CA 1
ATOM 819 C C . ASN A 1 102 ? -32.978 -10.379 11.457 1.00 93.06 102 ASN A C 1
ATOM 821 O O . ASN A 1 102 ? -33.796 -11.283 11.629 1.00 93.06 102 ASN A O 1
ATOM 825 N N . GLY A 1 103 ? -32.099 -10.041 12.407 1.00 89.75 103 GLY A N 1
ATOM 826 C CA . GLY A 1 103 ? -32.014 -10.655 13.734 1.00 89.75 103 GLY A CA 1
ATOM 827 C C . GLY A 1 103 ? -31.151 -11.919 13.822 1.00 89.75 103 GLY A C 1
ATOM 828 O O . GLY A 1 103 ? -31.024 -12.479 14.913 1.00 89.75 103 GLY A O 1
ATOM 829 N N . SER A 1 104 ? -30.536 -12.365 12.722 1.00 94.94 104 SER A N 1
ATOM 830 C CA . SER A 1 104 ? -29.610 -13.507 12.718 1.00 94.94 104 SER A CA 1
ATOM 831 C C . SER A 1 104 ? -28.285 -13.136 13.383 1.00 94.94 104 SER A C 1
ATOM 833 O O . SER A 1 104 ? -27.700 -12.098 13.073 1.00 94.94 104 SER A O 1
ATOM 835 N N . ILE A 1 105 ? -27.803 -13.992 14.287 1.00 94.06 105 ILE A N 1
ATOM 836 C CA . ILE A 1 105 ? -26.558 -13.773 15.036 1.00 94.06 105 ILE A CA 1
ATOM 837 C C . ILE A 1 105 ? -25.359 -14.152 14.161 1.00 94.06 105 ILE A C 1
ATOM 839 O O . ILE A 1 105 ? -25.294 -15.271 13.654 1.00 94.06 105 ILE A O 1
ATOM 843 N N . VAL A 1 106 ? -24.407 -13.226 14.022 1.00 93.62 106 VAL A N 1
ATOM 844 C CA . VAL A 1 106 ? -23.123 -13.433 13.332 1.00 93.62 106 VAL A CA 1
ATOM 845 C C . VAL A 1 106 ? -22.051 -13.861 14.326 1.00 93.62 106 VAL A C 1
ATOM 847 O O . VAL A 1 106 ? -21.360 -14.852 14.109 1.00 93.62 106 VAL A O 1
ATOM 850 N N . GLN A 1 107 ? -21.932 -13.127 15.436 1.00 94.44 107 GLN A N 1
ATOM 851 C CA . GLN A 1 107 ? -20.972 -13.395 16.508 1.00 94.44 107 GLN A CA 1
ATOM 852 C C . GLN A 1 107 ? -21.657 -13.273 17.871 1.00 94.44 107 GLN A C 1
ATOM 854 O O . GLN A 1 107 ? -22.489 -12.390 18.086 1.00 94.44 107 GLN A O 1
ATOM 859 N N . PHE A 1 108 ? -21.293 -14.154 18.807 1.00 92.38 108 PHE A N 1
ATOM 860 C CA . PHE A 1 108 ? -21.810 -14.117 20.182 1.00 92.38 108 PHE A CA 1
ATOM 861 C C . PHE A 1 108 ? -21.167 -13.020 21.038 1.00 92.38 108 PHE A C 1
ATOM 863 O O . PHE A 1 108 ? -21.811 -12.520 21.952 1.00 92.38 108 PHE A O 1
ATOM 870 N N . ALA A 1 109 ? -19.926 -12.651 20.730 1.00 91.50 109 ALA A N 1
ATOM 871 C CA . ALA A 1 109 ? -19.214 -11.523 21.312 1.00 91.50 109 ALA A CA 1
ATOM 872 C C . ALA A 1 109 ? -18.499 -10.777 20.180 1.00 91.50 109 ALA A C 1
ATOM 874 O O . ALA A 1 109 ? -17.920 -11.419 19.300 1.00 91.50 109 ALA A O 1
ATOM 875 N N . TYR A 1 110 ? -18.562 -9.445 20.189 1.00 91.06 110 TYR A N 1
ATOM 876 C CA . TYR A 1 110 ? -17.863 -8.597 19.218 1.00 91.06 110 TYR A CA 1
ATOM 877 C C . TYR A 1 110 ? -16.361 -8.902 19.225 1.00 91.06 110 TYR A C 1
ATOM 879 O O . TYR A 1 110 ? -15.749 -8.835 20.281 1.00 91.06 110 TYR A O 1
ATOM 887 N N . GLY A 1 111 ? -15.775 -9.276 18.084 1.00 88.69 111 GLY A N 1
ATOM 888 C CA . GLY A 1 111 ? -14.331 -9.549 18.009 1.00 88.69 111 GLY A CA 1
ATOM 889 C C . GLY A 1 111 ? -13.863 -10.780 18.801 1.00 88.69 111 GLY A C 1
ATOM 890 O O . GLY A 1 111 ? -12.670 -10.927 19.028 1.00 88.69 111 GLY A O 1
ATOM 891 N N . GLU A 1 112 ? -14.787 -11.659 19.215 1.00 87.31 112 GLU A N 1
ATOM 892 C CA . GLU A 1 112 ? -14.569 -12.808 20.121 1.00 87.31 112 GLU A CA 1
ATOM 893 C C . GLU A 1 112 ? -14.172 -12.450 21.569 1.00 87.31 112 GLU A C 1
ATOM 895 O O . GLU A 1 112 ? -14.367 -13.270 22.467 1.00 87.31 112 GLU A O 1
ATOM 900 N N . ASP A 1 113 ? -13.693 -11.232 21.826 1.00 86.94 113 ASP A N 1
ATOM 901 C CA . ASP A 1 113 ? -13.274 -10.727 23.139 1.00 86.94 113 ASP A CA 1
ATOM 902 C C . ASP A 1 113 ? -14.258 -9.716 23.761 1.00 86.94 113 ASP A C 1
ATOM 904 O O . ASP A 1 113 ? -14.235 -9.485 24.972 1.00 86.94 113 ASP A O 1
ATOM 908 N N . GLY A 1 114 ? -15.164 -9.153 22.960 1.00 86.50 114 GLY A N 1
ATOM 909 C CA . GLY A 1 114 ? -16.117 -8.125 23.371 1.00 86.50 114 GLY A CA 1
ATOM 910 C C . GLY A 1 114 ? -15.470 -6.764 23.629 1.00 86.50 114 GLY A C 1
ATOM 911 O O . GLY A 1 114 ? -16.091 -5.926 24.287 1.00 86.50 114 GLY A O 1
ATOM 912 N N . LEU A 1 115 ? -14.236 -6.550 23.165 1.00 86.94 115 LEU A N 1
ATOM 913 C CA . LEU A 1 115 ? -13.470 -5.333 23.412 1.00 86.94 115 LEU A CA 1
ATOM 914 C C . LEU A 1 115 ? -13.500 -4.411 22.193 1.00 86.94 115 LEU A C 1
ATOM 916 O O . LEU A 1 115 ? -13.487 -4.855 21.046 1.00 86.94 115 LEU A O 1
ATOM 920 N N . ASP A 1 116 ? -13.513 -3.101 22.433 1.00 87.62 116 ASP A N 1
ATOM 921 C CA . ASP A 1 116 ? -13.331 -2.135 21.353 1.00 87.62 116 ASP A CA 1
ATOM 922 C C . ASP A 1 116 ? -11.845 -2.046 20.970 1.00 87.62 116 ASP A C 1
ATOM 924 O O . ASP A 1 116 ? -10.975 -1.828 21.817 1.00 87.62 116 ASP A O 1
ATOM 928 N N . GLY A 1 117 ? -11.551 -2.170 19.675 1.00 86.25 117 GLY A N 1
ATOM 929 C CA . GLY A 1 117 ? -10.195 -2.071 19.140 1.00 86.25 117 GLY A CA 1
ATOM 930 C C . GLY A 1 117 ? -9.565 -0.689 19.339 1.00 86.25 117 GLY A C 1
ATOM 931 O O . GLY A 1 117 ? -8.341 -0.589 19.374 1.00 86.25 117 GLY A O 1
ATOM 932 N N . SER A 1 118 ? -10.371 0.366 19.508 1.00 86.12 118 SER A N 1
ATOM 933 C CA . SER A 1 118 ? -9.860 1.720 19.768 1.00 86.12 118 SER A CA 1
ATOM 934 C C . SER A 1 118 ? -9.308 1.899 21.190 1.00 86.12 118 SER A C 1
ATOM 936 O O . SER A 1 118 ? -8.378 2.679 21.404 1.00 86.12 118 SER A O 1
ATOM 938 N N . GLU A 1 119 ? -9.831 1.130 22.149 1.00 83.38 119 GLU A N 1
ATOM 939 C CA . GLU A 1 119 ? -9.457 1.180 23.567 1.00 83.38 119 GLU A CA 1
ATOM 940 C C . GLU A 1 119 ? -8.617 -0.028 24.000 1.00 83.38 119 GLU A C 1
ATOM 942 O O . GLU A 1 119 ? -8.415 -0.248 25.191 1.00 83.38 119 GLU A O 1
ATOM 947 N N . THR A 1 120 ? -8.113 -0.828 23.060 1.00 86.50 120 THR A N 1
ATOM 948 C CA . THR A 1 120 ? -7.361 -2.049 23.370 1.00 86.50 120 THR A CA 1
ATOM 949 C C . THR A 1 120 ? -5.903 -1.911 22.950 1.00 86.50 120 THR A C 1
ATOM 951 O O . THR A 1 120 ? -5.591 -1.517 21.828 1.00 86.50 120 THR A O 1
ATOM 954 N N . ILE A 1 121 ? -4.982 -2.271 23.847 1.00 85.94 121 ILE A N 1
ATOM 955 C CA . ILE A 1 121 ? -3.554 -2.407 23.537 1.00 85.94 121 ILE A CA 1
ATOM 956 C C . ILE A 1 121 ? -3.129 -3.858 23.700 1.00 85.94 121 ILE A C 1
ATOM 958 O O . ILE A 1 121 ? -3.572 -4.556 24.607 1.00 85.94 121 ILE A O 1
ATOM 962 N N . VAL A 1 122 ? -2.204 -4.310 22.860 1.00 85.31 122 VAL A N 1
ATOM 963 C CA . VAL A 1 122 ? -1.622 -5.645 23.014 1.00 85.31 122 VAL A CA 1
ATOM 964 C C . VAL A 1 122 ? -0.415 -5.552 23.937 1.00 85.31 122 VAL A C 1
ATOM 966 O O . VAL A 1 122 ? 0.613 -4.964 23.587 1.00 85.31 122 VAL A O 1
ATOM 969 N N . ARG A 1 123 ? -0.509 -6.168 25.116 1.00 82.56 123 ARG A N 1
ATOM 970 C CA . ARG A 1 123 ? 0.592 -6.257 26.076 1.00 82.56 123 ARG A CA 1
ATOM 971 C C . ARG A 1 123 ? 0.969 -7.716 26.282 1.00 82.56 123 ARG A C 1
ATOM 973 O O . ARG A 1 123 ? 0.154 -8.532 26.677 1.00 82.56 123 ARG A O 1
ATOM 980 N N . LYS A 1 124 ? 2.236 -8.061 26.018 1.00 84.06 124 LYS A N 1
ATOM 981 C CA . LYS A 1 124 ? 2.748 -9.448 26.111 1.00 84.06 124 LYS A CA 1
ATOM 982 C C . LYS A 1 124 ? 1.940 -10.477 25.292 1.00 84.06 124 LYS A C 1
ATOM 984 O O . LYS A 1 124 ? 1.961 -11.657 25.617 1.00 84.06 124 LYS A O 1
ATOM 989 N N . GLY A 1 125 ? 1.285 -10.038 24.217 1.00 82.25 125 GLY A N 1
ATOM 990 C CA . GLY A 1 125 ? 0.465 -10.899 23.360 1.00 82.25 125 GLY A CA 1
ATOM 991 C C . GLY A 1 125 ? -0.986 -11.063 23.816 1.00 82.25 125 GLY A C 1
ATOM 992 O O . GLY A 1 125 ? -1.740 -11.720 23.111 1.00 82.25 125 GLY A O 1
ATOM 993 N N . GLU A 1 126 ? -1.389 -10.449 24.932 1.00 82.44 126 GLU A N 1
ATOM 994 C CA . GLU A 1 126 ? -2.778 -10.426 25.399 1.00 82.44 126 GLU A CA 1
ATOM 995 C C . GLU A 1 126 ? -3.388 -9.027 25.173 1.00 82.44 126 GLU A C 1
ATOM 997 O O . GLU A 1 126 ? -2.698 -8.021 25.394 1.00 82.44 126 GLU A O 1
ATOM 1002 N N . PRO A 1 127 ? -4.645 -8.932 24.702 1.00 81.06 127 PRO A N 1
ATOM 1003 C CA . PRO A 1 127 ? -5.356 -7.662 24.609 1.00 81.06 127 PRO A CA 1
ATOM 1004 C C . PRO A 1 127 ? -5.736 -7.167 26.015 1.00 81.06 127 PRO A C 1
ATOM 1006 O O . PRO A 1 127 ? -6.453 -7.836 26.756 1.00 81.06 127 PRO A O 1
ATOM 1009 N N . GLU A 1 128 ? -5.242 -5.990 26.397 1.00 81.31 128 GLU A N 1
ATOM 1010 C CA . GLU A 1 128 ? -5.596 -5.290 27.635 1.00 81.31 128 GLU A CA 1
ATOM 1011 C C . GLU A 1 128 ? -6.367 -4.002 27.302 1.00 81.31 128 GLU A C 1
ATOM 1013 O O . GLU A 1 128 ? -5.984 -3.247 26.404 1.00 81.31 128 GLU A O 1
ATOM 1018 N N . ILE A 1 129 ? -7.422 -3.713 28.073 1.00 83.75 129 ILE A N 1
ATOM 1019 C CA . ILE A 1 129 ? -8.179 -2.458 27.961 1.00 83.75 129 ILE A CA 1
ATOM 1020 C C . ILE A 1 129 ? -7.309 -1.299 28.453 1.00 83.75 129 ILE A C 1
ATOM 1022 O O . ILE A 1 129 ? -6.770 -1.318 29.566 1.00 83.75 129 ILE A O 1
ATOM 1026 N N . CYS A 1 130 ? -7.209 -0.261 27.637 1.00 78.31 130 CYS A N 1
ATOM 1027 C CA . CYS A 1 130 ? -6.370 0.895 27.855 1.00 78.31 130 CYS A CA 1
ATOM 1028 C C . CYS A 1 130 ? -7.109 2.195 27.535 1.00 78.31 130 CYS A C 1
ATOM 1030 O O . CYS A 1 130 ? -7.137 2.677 26.406 1.00 78.31 130 CYS A O 1
ATOM 1032 N N . ASP A 1 131 ? -7.633 2.825 28.584 1.00 82.94 131 ASP A N 1
ATOM 1033 C CA . ASP A 1 131 ? -8.119 4.197 28.497 1.00 82.94 131 ASP A CA 1
ATOM 1034 C C . ASP A 1 131 ? -6.926 5.171 28.521 1.00 82.94 131 ASP A C 1
ATOM 1036 O O . ASP A 1 131 ? -6.329 5.450 29.574 1.00 82.94 131 ASP A O 1
ATOM 1040 N N . MET A 1 132 ? -6.582 5.706 27.345 1.00 79.12 132 MET A N 1
ATOM 1041 C CA . MET A 1 132 ? -5.500 6.682 27.194 1.00 79.12 132 MET A CA 1
ATOM 1042 C C . MET A 1 132 ? -5.703 7.928 28.060 1.00 79.12 132 MET A C 1
ATOM 1044 O O . MET A 1 132 ? -4.733 8.430 28.633 1.00 79.12 132 MET A O 1
ATOM 1048 N N . LYS A 1 133 ? -6.941 8.415 28.228 1.00 85.06 133 LYS A N 1
ATOM 1049 C CA . LYS A 1 133 ? -7.211 9.612 29.045 1.00 85.06 133 LYS A CA 1
ATOM 1050 C C . LYS A 1 133 ? -6.851 9.345 30.499 1.00 85.06 133 LYS A C 1
ATOM 1052 O O . LYS A 1 133 ? -6.162 10.149 31.131 1.00 85.06 133 LYS A O 1
ATOM 1057 N N . ARG A 1 134 ? -7.255 8.184 31.015 1.00 85.00 134 ARG A N 1
ATOM 1058 C CA . ARG A 1 134 ? -6.931 7.757 32.379 1.00 85.00 134 ARG A CA 1
ATOM 1059 C C . ARG A 1 134 ? -5.429 7.562 32.583 1.00 85.00 134 ARG A C 1
ATOM 1061 O O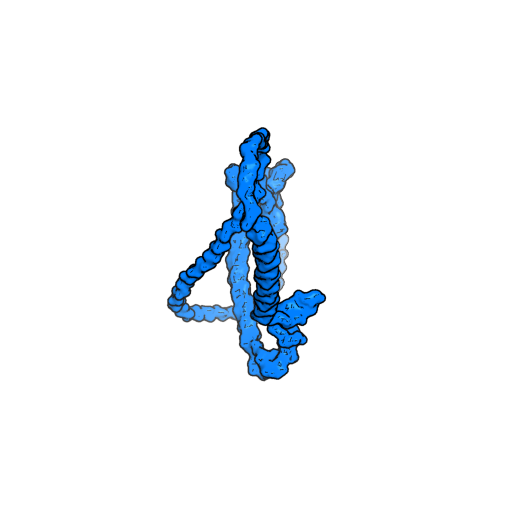 . ARG A 1 134 ? -4.910 7.919 33.643 1.00 85.00 134 ARG A O 1
ATOM 1068 N N . MET A 1 135 ? -4.714 7.026 31.593 1.00 81.12 135 MET A N 1
ATOM 1069 C CA . MET A 1 135 ? -3.255 6.898 31.671 1.00 81.12 135 MET A CA 1
ATOM 1070 C C . MET A 1 135 ? -2.555 8.256 31.720 1.00 81.12 135 MET A C 1
ATOM 1072 O O . MET A 1 135 ? -1.688 8.458 32.571 1.00 81.12 135 MET A O 1
ATOM 1076 N N . ILE A 1 136 ? -2.957 9.197 30.863 1.00 85.31 136 ILE A N 1
ATOM 1077 C CA . ILE A 1 136 ? -2.394 10.553 30.831 1.00 85.31 136 ILE A CA 1
ATOM 1078 C C . ILE A 1 136 ? -2.625 11.256 32.170 1.00 85.31 136 ILE A C 1
ATOM 1080 O O . ILE A 1 136 ? -1.690 11.808 32.744 1.00 85.31 136 ILE A O 1
ATOM 1084 N N . GLN A 1 137 ? -3.838 11.175 32.725 1.00 87.69 137 GLN A N 1
ATOM 1085 C CA . GLN A 1 137 ? -4.135 11.742 34.044 1.00 87.69 137 GLN A CA 1
ATOM 1086 C C . GLN A 1 137 ? -3.247 11.150 35.141 1.00 87.69 137 GLN A C 1
ATOM 1088 O O . GLN A 1 137 ? -2.740 11.881 35.991 1.00 87.69 137 GLN A O 1
ATOM 1093 N N . LYS A 1 138 ? -3.017 9.832 35.111 1.00 86.81 138 LYS A N 1
ATOM 1094 C CA . LYS A 1 138 ? -2.140 9.162 36.075 1.00 86.81 138 LYS A CA 1
ATOM 1095 C C . LYS A 1 138 ? -0.687 9.638 35.958 1.00 86.81 138 LYS A C 1
ATOM 1097 O O . LYS A 1 138 ? -0.056 9.883 36.984 1.00 86.81 138 LYS A O 1
ATOM 1102 N N . LEU A 1 139 ? -0.172 9.795 34.738 1.00 85.38 139 LEU A N 1
ATOM 1103 C CA . LEU A 1 139 ? 1.185 10.294 34.493 1.00 85.38 139 LEU A CA 1
ATOM 1104 C C . LEU A 1 139 ? 1.344 11.759 34.918 1.00 85.38 139 LEU A C 1
ATOM 1106 O O . LEU A 1 139 ? 2.315 12.092 35.596 1.00 85.38 139 LEU A O 1
ATOM 1110 N N . ASN A 1 140 ? 0.369 12.611 34.590 1.00 87.25 140 ASN A N 1
ATOM 1111 C CA . ASN A 1 140 ? 0.370 14.018 34.995 1.00 87.25 140 ASN A CA 1
ATOM 1112 C C . ASN A 1 140 ? 0.351 14.155 36.522 1.00 87.25 140 ASN A C 1
ATOM 1114 O O . ASN A 1 140 ? 1.144 14.907 37.085 1.00 87.25 140 ASN A O 1
ATOM 1118 N N . PHE A 1 141 ? -0.476 13.359 37.205 1.00 85.56 141 PHE A N 1
ATOM 1119 C CA . PHE A 1 141 ? -0.519 13.346 38.666 1.00 85.56 141 PHE A CA 1
ATOM 1120 C C . PHE A 1 141 ? 0.812 12.895 39.294 1.00 85.56 141 PHE A C 1
ATOM 1122 O O . PHE A 1 141 ? 1.265 13.461 40.292 1.00 85.56 141 PHE A O 1
ATOM 1129 N N . GLU A 1 142 ? 1.477 11.887 38.719 1.00 83.81 142 GLU A N 1
ATOM 1130 C CA . GLU A 1 142 ? 2.810 11.476 39.176 1.00 83.81 142 GLU A CA 1
ATOM 1131 C C . GLU A 1 142 ? 3.869 12.562 38.951 1.00 83.81 142 GLU A C 1
ATOM 1133 O O . GLU A 1 142 ? 4.727 12.763 39.818 1.00 83.81 142 GLU A O 1
ATOM 1138 N N . TYR A 1 143 ? 3.798 13.282 37.830 1.00 79.50 143 TYR A N 1
ATOM 1139 C CA . TYR A 1 143 ? 4.698 14.391 37.531 1.00 79.50 143 TYR A CA 1
ATOM 1140 C C . TYR A 1 143 ? 4.542 15.532 38.545 1.00 79.50 143 TYR A C 1
ATOM 1142 O O . TYR A 1 143 ? 5.531 15.923 39.169 1.00 79.50 143 TYR A O 1
ATOM 1150 N N . GLU A 1 144 ? 3.312 15.988 38.799 1.00 80.81 144 GLU A N 1
ATOM 1151 C CA . GLU A 1 144 ? 3.015 17.028 39.797 1.00 80.81 144 GLU A CA 1
ATOM 1152 C C . GLU A 1 144 ? 3.467 16.627 41.207 1.00 80.81 144 GLU A C 1
ATOM 1154 O O . GLU A 1 144 ? 4.051 17.414 41.954 1.00 80.81 144 GLU A O 1
ATOM 1159 N N . LYS A 1 145 ? 3.273 15.362 41.590 1.00 80.81 145 LYS A N 1
ATOM 1160 C CA . LYS A 1 145 ? 3.764 14.863 42.879 1.00 80.81 145 LYS A CA 1
ATOM 1161 C C . LYS A 1 145 ? 5.290 14.953 42.976 1.00 80.81 145 LYS A C 1
ATOM 1163 O O . LYS A 1 145 ? 5.831 15.278 44.036 1.00 80.81 145 LYS A O 1
ATOM 1168 N N . ARG A 1 146 ? 5.999 14.648 41.887 1.00 77.19 146 ARG A N 1
ATOM 1169 C CA . ARG A 1 146 ? 7.466 14.642 41.840 1.00 77.19 146 ARG A CA 1
ATOM 1170 C C . ARG A 1 146 ? 8.042 16.058 41.859 1.00 77.19 146 ARG A C 1
ATOM 1172 O O . ARG A 1 146 ? 9.057 16.274 42.523 1.00 77.19 146 ARG A O 1
ATOM 1179 N N . THR A 1 147 ? 7.387 17.021 41.209 1.00 76.38 147 THR A N 1
ATOM 1180 C CA . THR A 1 147 ? 7.779 18.439 41.257 1.00 76.38 147 THR A CA 1
ATOM 1181 C C . THR A 1 147 ? 7.559 19.029 42.647 1.00 76.38 147 THR A C 1
ATOM 1183 O O . THR A 1 147 ? 8.487 19.619 43.192 1.00 76.38 147 THR A O 1
ATOM 1186 N N . LEU A 1 148 ? 6.421 18.754 43.293 1.00 78.50 148 LEU A N 1
ATOM 1187 C CA . LEU A 1 148 ? 6.142 19.210 44.663 1.00 78.50 148 LEU A CA 1
ATOM 1188 C C . LEU A 1 148 ? 7.171 18.699 45.683 1.00 78.50 148 LEU A C 1
ATOM 1190 O O . LEU A 1 148 ? 7.573 19.425 46.596 1.00 78.50 148 LEU A O 1
ATOM 1194 N N . ILE A 1 149 ? 7.618 17.446 45.548 1.00 78.12 149 ILE A N 1
ATOM 1195 C CA . ILE A 1 149 ? 8.683 16.892 46.397 1.00 78.12 149 ILE A CA 1
ATOM 1196 C C . ILE A 1 149 ? 10.006 17.615 46.133 1.00 78.12 149 ILE A C 1
ATOM 1198 O O . ILE A 1 149 ? 10.707 17.953 47.087 1.00 78.12 149 ILE A O 1
ATOM 1202 N N . ARG A 1 150 ? 10.336 17.876 44.864 1.00 73.81 150 ARG A N 1
ATOM 1203 C CA . ARG A 1 150 ? 11.566 18.572 44.466 1.00 73.81 150 ARG A CA 1
ATOM 1204 C C . ARG A 1 150 ? 11.593 20.017 44.965 1.00 73.81 150 ARG A C 1
ATOM 1206 O O . ARG A 1 150 ? 12.606 20.443 45.507 1.00 73.81 150 ARG A O 1
ATOM 1213 N N . GLU A 1 151 ? 10.487 20.745 44.857 1.00 77.94 151 GLU A N 1
ATOM 1214 C CA . GLU A 1 151 ? 10.360 22.112 45.374 1.00 77.94 151 GLU A CA 1
ATOM 1215 C C . GLU A 1 151 ? 10.480 22.162 46.898 1.00 77.94 151 GLU A C 1
ATOM 1217 O O . GLU A 1 151 ? 11.225 22.983 47.434 1.00 77.94 151 GLU A O 1
ATOM 1222 N N . LYS A 1 152 ? 9.831 21.232 47.613 1.00 81.25 152 LYS A N 1
ATOM 1223 C CA . LYS A 1 152 ? 9.989 21.106 49.071 1.00 81.25 152 LYS A CA 1
ATOM 1224 C C . LYS A 1 152 ? 11.431 20.798 49.478 1.00 81.25 152 LYS A C 1
ATOM 1226 O O . LYS A 1 152 ? 11.917 21.372 50.450 1.00 81.25 152 LYS A O 1
ATOM 1231 N N . TRP A 1 153 ? 12.115 19.917 48.747 1.00 74.88 153 TRP A N 1
ATOM 1232 C CA . TRP A 1 153 ? 13.524 19.594 48.984 1.00 74.88 153 TRP A CA 1
ATOM 1233 C C . TRP A 1 153 ? 14.443 20.792 48.722 1.00 74.88 153 TRP A C 1
ATOM 1235 O O . TRP A 1 153 ? 15.293 21.099 49.553 1.00 74.88 153 TRP A O 1
ATOM 1245 N N . ASN A 1 154 ? 14.227 21.524 47.628 1.00 76.94 154 ASN A N 1
ATOM 1246 C CA . ASN A 1 154 ? 14.984 22.736 47.312 1.00 76.94 154 ASN A CA 1
ATOM 1247 C C . ASN A 1 154 ? 14.762 23.836 48.358 1.00 76.94 154 ASN A C 1
ATOM 1249 O O . ASN A 1 154 ? 15.718 24.481 48.779 1.00 76.94 154 ASN A O 1
ATOM 1253 N N . GLY A 1 155 ? 13.529 24.012 48.840 1.00 80.25 155 GLY A N 1
ATOM 1254 C CA . GLY A 1 155 ? 13.223 24.949 49.922 1.00 80.25 155 GLY A CA 1
ATOM 1255 C C . GLY A 1 155 ? 13.868 24.557 51.256 1.00 80.25 155 GLY A C 1
ATOM 1256 O O . GLY A 1 155 ? 14.285 25.427 52.017 1.00 80.25 155 GLY A O 1
ATOM 1257 N N . LEU A 1 156 ? 13.997 23.258 51.545 1.00 78.12 156 LEU A N 1
ATOM 1258 C CA . LEU A 1 156 ? 14.756 22.769 52.701 1.00 78.12 156 LEU A CA 1
ATOM 1259 C C . LEU A 1 156 ? 16.257 23.030 52.550 1.00 78.12 156 LEU A C 1
ATOM 1261 O O . LEU A 1 156 ? 16.874 23.498 53.503 1.00 78.12 156 LEU A O 1
ATOM 1265 N N . ILE A 1 157 ? 16.827 22.792 51.365 1.00 74.94 157 ILE A N 1
ATOM 1266 C CA . ILE A 1 157 ? 18.235 23.096 51.070 1.00 74.94 157 ILE A CA 1
ATOM 1267 C C . ILE A 1 157 ? 18.501 24.598 51.199 1.00 74.94 157 ILE A C 1
ATOM 1269 O O . ILE A 1 157 ? 19.474 24.978 51.836 1.00 74.94 157 ILE A O 1
ATOM 1273 N N . GLN A 1 158 ? 17.628 25.459 50.670 1.00 73.19 158 GLN A N 1
ATOM 1274 C CA . GLN A 1 158 ? 17.766 26.912 50.807 1.00 73.19 158 GLN A CA 1
ATOM 1275 C C . GLN A 1 158 ? 17.652 27.365 52.263 1.00 73.19 158 GLN A C 1
ATOM 1277 O O . GLN A 1 158 ? 18.444 28.188 52.698 1.00 73.19 158 GLN A O 1
ATOM 1282 N N . LYS A 1 159 ? 16.723 26.804 53.048 1.00 77.19 159 LYS A N 1
ATOM 1283 C CA . LYS A 1 159 ? 16.609 27.118 54.482 1.00 77.19 159 LYS A CA 1
ATOM 1284 C C . LYS A 1 159 ? 17.820 26.647 55.283 1.00 77.19 159 LYS A C 1
ATOM 1286 O O . LYS A 1 159 ? 18.256 27.358 56.180 1.00 77.19 159 LYS A O 1
ATOM 1291 N N . LEU A 1 160 ? 18.365 25.473 54.968 1.00 71.06 160 LEU A N 1
ATOM 1292 C CA . LEU A 1 160 ? 19.604 24.980 55.574 1.00 71.06 160 LEU A CA 1
ATOM 1293 C C . LEU A 1 160 ? 20.811 25.832 55.152 1.00 71.06 160 LEU A C 1
ATOM 1295 O O . LEU A 1 160 ? 21.625 26.175 55.999 1.00 71.06 160 LEU A O 1
ATOM 1299 N N . GLY A 1 161 ? 20.886 26.233 53.881 1.00 68.50 161 GLY A N 1
ATOM 1300 C CA . GLY A 1 161 ? 21.925 27.121 53.356 1.00 68.50 161 GLY A CA 1
ATOM 1301 C C . GLY A 1 161 ? 21.866 28.531 53.949 1.00 68.50 161 GLY A C 1
ATOM 1302 O O . GLY A 1 161 ? 22.886 29.046 54.386 1.00 68.50 161 GLY A O 1
ATOM 1303 N N . MET A 1 162 ? 20.675 29.127 54.060 1.00 59.19 162 MET A N 1
ATOM 1304 C CA . MET A 1 162 ? 20.474 30.424 54.719 1.00 59.19 162 MET A CA 1
ATOM 1305 C C . MET A 1 162 ? 20.789 30.358 56.212 1.00 59.19 162 MET A C 1
ATOM 1307 O O . MET A 1 162 ? 21.375 31.292 56.740 1.00 59.19 162 MET A O 1
ATOM 1311 N N . LYS A 1 163 ? 20.455 29.253 56.890 1.00 61.47 163 LYS A N 1
ATOM 1312 C CA . LYS A 1 163 ? 20.786 29.077 58.308 1.00 61.47 163 LYS A CA 1
ATOM 1313 C C . LYS A 1 163 ? 22.297 29.001 58.543 1.00 61.47 163 LYS A C 1
ATOM 1315 O O . LYS A 1 163 ? 22.758 29.534 59.539 1.00 61.47 163 LYS A O 1
ATOM 1320 N N . LEU A 1 164 ? 23.050 28.390 57.626 1.00 58.41 164 LEU A N 1
ATOM 1321 C CA . LEU A 1 164 ? 24.515 28.346 57.686 1.00 58.41 164 LEU A CA 1
ATOM 1322 C C . LEU A 1 164 ? 25.159 29.720 57.427 1.00 58.41 164 LEU A C 1
ATOM 1324 O O . LEU A 1 164 ? 26.164 30.031 58.053 1.00 58.41 164 LEU A O 1
ATOM 1328 N N . ILE A 1 165 ? 24.563 30.552 56.565 1.00 58.19 165 ILE A N 1
ATOM 1329 C CA . ILE A 1 165 ? 25.014 31.935 56.309 1.00 58.19 165 ILE A CA 1
ATOM 1330 C C . ILE A 1 165 ? 24.675 32.855 57.498 1.00 58.19 165 ILE A C 1
ATOM 1332 O O . ILE A 1 165 ? 25.480 33.675 57.921 1.00 58.19 165 ILE A O 1
ATOM 1336 N N . GLU A 1 166 ? 23.509 32.678 58.123 1.00 56.03 166 GLU A N 1
ATOM 1337 C CA . GLU A 1 166 ? 23.106 33.476 59.290 1.00 56.03 166 GLU A CA 1
ATOM 1338 C C . GLU A 1 166 ? 23.889 33.121 60.576 1.00 56.03 166 GLU A C 1
ATOM 1340 O O . GLU A 1 166 ? 23.900 33.895 61.539 1.00 56.03 166 GLU A O 1
ATOM 1345 N N . GLU A 1 167 ? 24.523 31.944 60.610 1.00 56.41 167 GLU A N 1
ATOM 1346 C CA . GLU A 1 167 ? 25.438 31.515 61.674 1.00 56.41 167 GLU A CA 1
ATOM 1347 C C . GLU A 1 167 ? 26.872 32.032 61.447 1.00 56.41 167 GLU A C 1
ATOM 1349 O O . GLU A 1 167 ? 27.573 32.256 62.431 1.00 56.41 167 GLU A O 1
ATOM 1354 N N . SER A 1 168 ? 27.282 32.304 60.196 1.00 55.06 168 SER A N 1
ATOM 1355 C CA . SER A 1 168 ? 28.554 32.982 59.886 1.00 55.06 168 SER A CA 1
ATOM 1356 C C . SER A 1 168 ? 28.474 34.504 60.037 1.00 55.06 168 SER A C 1
ATOM 1358 O O . SER A 1 168 ? 29.411 35.120 60.525 1.00 55.06 168 SER A O 1
ATOM 1360 N N . ASP A 1 169 ? 27.337 35.127 59.720 1.00 53.88 169 ASP A N 1
ATOM 1361 C CA . ASP A 1 169 ? 27.207 36.593 59.795 1.00 53.88 169 ASP A CA 1
ATOM 1362 C C . ASP A 1 169 ? 27.053 37.120 61.239 1.00 53.88 169 ASP A C 1
ATOM 1364 O O . ASP A 1 169 ? 27.176 38.319 61.487 1.00 53.88 169 ASP A O 1
ATOM 1368 N N . LYS A 1 170 ? 26.806 36.237 62.221 1.00 50.28 170 LYS A N 1
ATOM 1369 C CA . LYS A 1 170 ? 26.779 36.589 63.654 1.00 50.28 170 LYS A CA 1
ATOM 1370 C C . LYS A 1 170 ? 28.160 36.566 64.328 1.00 50.28 170 LYS A C 1
ATOM 1372 O O . LYS A 1 170 ? 28.237 36.999 65.477 1.00 50.28 170 LYS A O 1
ATOM 1377 N N . SER A 1 171 ? 29.224 36.082 63.676 1.00 48.88 171 SER A N 1
ATOM 1378 C CA . SER A 1 171 ? 30.581 36.091 64.256 1.00 48.88 171 SER A CA 1
ATOM 1379 C C . SER A 1 171 ? 31.426 37.310 63.884 1.00 48.88 171 SER A C 1
ATOM 1381 O O . SER A 1 171 ? 32.405 37.572 64.577 1.00 48.88 171 SER A O 1
ATOM 1383 N N . ASP A 1 172 ? 31.045 38.077 62.857 1.00 50.78 172 ASP A N 1
ATOM 1384 C CA . ASP A 1 172 ? 31.965 39.032 62.213 1.00 50.78 172 ASP A CA 1
ATOM 1385 C C . ASP A 1 172 ? 31.590 40.514 62.426 1.00 50.78 172 ASP A C 1
ATOM 1387 O O . ASP A 1 172 ? 32.114 41.404 61.756 1.00 50.78 172 ASP A O 1
ATOM 1391 N N . SER A 1 173 ? 30.722 40.818 63.399 1.00 44.19 173 SER A N 1
ATOM 1392 C CA . SER A 1 173 ? 30.425 42.195 63.822 1.00 44.19 173 SER A CA 1
ATOM 1393 C C . SER A 1 173 ? 31.027 42.532 65.189 1.00 44.19 173 SER A C 1
ATOM 1395 O O . SER A 1 173 ? 30.316 43.023 66.055 1.00 44.19 173 SER A O 1
ATOM 1397 N N . ASP A 1 174 ? 32.309 42.246 65.408 1.00 40.03 174 ASP A N 1
ATOM 1398 C CA . ASP A 1 174 ? 33.115 42.916 66.431 1.00 40.03 174 ASP A CA 1
ATOM 1399 C C . ASP A 1 174 ? 34.604 42.786 66.076 1.00 40.03 174 ASP A C 1
ATOM 1401 O O . ASP A 1 174 ? 35.129 41.688 65.905 1.00 40.03 174 ASP A O 1
ATOM 1405 N N . THR A 1 175 ? 35.292 43.930 66.086 1.00 39.69 175 THR A N 1
ATOM 1406 C CA . THR A 1 175 ? 36.749 44.164 65.976 1.00 39.69 175 THR A CA 1
ATOM 1407 C C . THR A 1 175 ? 37.284 44.586 64.601 1.00 39.69 175 THR A C 1
ATOM 1409 O O . THR A 1 175 ? 37.289 43.852 63.619 1.00 39.69 175 THR A O 1
ATOM 1412 N N . SER A 1 176 ? 37.757 45.830 64.598 1.00 39.38 176 SER A N 1
ATOM 1413 C CA . SER A 1 176 ? 38.485 46.549 63.564 1.00 39.38 176 SER A CA 1
ATOM 1414 C C . SER A 1 176 ? 39.977 46.183 63.505 1.00 39.38 176 SER A C 1
ATOM 1416 O O . SER A 1 176 ? 40.529 45.614 64.444 1.00 39.38 176 SER A O 1
ATOM 1418 N N . ASP A 1 177 ? 40.595 46.658 62.418 1.00 36.56 177 ASP A N 1
ATOM 1419 C CA . ASP A 1 177 ? 41.995 47.089 62.260 1.00 36.56 177 ASP A CA 1
ATOM 1420 C C . ASP A 1 177 ? 43.016 46.149 61.574 1.00 36.56 177 ASP A C 1
ATOM 1422 O O . ASP A 1 177 ? 43.386 45.087 62.063 1.00 36.56 177 ASP A O 1
ATOM 1426 N N . ASP A 1 178 ? 43.535 46.689 60.458 1.00 33.03 178 ASP A N 1
ATOM 1427 C CA . ASP A 1 178 ? 44.929 46.679 59.982 1.00 33.03 178 ASP A CA 1
ATOM 1428 C C . ASP A 1 178 ? 45.600 45.377 59.477 1.00 33.03 178 ASP A C 1
ATOM 1430 O O . ASP A 1 178 ? 46.084 44.556 60.247 1.00 33.03 178 ASP A O 1
ATOM 1434 N N . MET A 1 179 ? 45.798 45.260 58.150 1.00 34.94 179 MET A N 1
ATOM 1435 C CA . MET A 1 179 ? 47.082 45.567 57.469 1.00 34.94 179 MET A CA 1
ATOM 1436 C C . MET A 1 179 ? 47.182 45.009 56.029 1.00 34.94 179 MET A C 1
ATOM 1438 O O . MET A 1 179 ? 47.013 43.826 55.756 1.00 34.94 179 MET A O 1
ATOM 1442 N N . SER A 1 180 ? 47.540 45.929 55.131 1.00 33.31 180 SER A N 1
ATOM 1443 C CA . SER A 1 180 ? 48.294 45.832 53.868 1.00 33.31 180 SER A CA 1
ATOM 1444 C C . SER A 1 180 ? 48.827 44.474 53.343 1.00 33.31 180 SER A C 1
ATOM 1446 O O . SER A 1 180 ? 49.733 43.881 53.918 1.00 33.31 180 SER A O 1
ATOM 1448 N N . SER A 1 181 ? 48.413 44.200 52.097 1.00 32.53 181 SER A N 1
ATOM 1449 C CA . SER A 1 181 ? 49.149 43.764 50.885 1.00 32.53 181 SER A CA 1
ATOM 1450 C C . SER A 1 181 ? 50.170 42.611 50.914 1.00 32.53 181 SER A C 1
ATOM 1452 O O . SER A 1 181 ? 51.205 42.656 51.570 1.00 32.53 181 SER A O 1
ATOM 1454 N N . SER A 1 182 ? 49.940 41.637 50.025 1.00 29.61 182 SER A N 1
ATOM 1455 C CA . SER A 1 182 ? 50.961 40.944 49.222 1.00 29.61 182 SER A CA 1
ATOM 1456 C C . SER A 1 182 ? 50.277 40.261 48.038 1.00 29.61 182 SER A C 1
ATOM 1458 O O . SER A 1 182 ? 49.458 39.364 48.215 1.00 29.61 182 SER A O 1
ATOM 1460 N N . SER A 1 183 ? 50.602 40.729 46.838 1.00 32.59 183 SER A N 1
ATOM 1461 C CA . SER A 1 183 ? 50.185 40.175 45.554 1.00 32.59 183 SER A CA 1
ATOM 1462 C C . SER A 1 183 ? 50.806 38.802 45.298 1.00 32.59 183 SER A C 1
ATOM 1464 O O . SER A 1 183 ? 51.988 38.607 45.575 1.00 32.59 183 SER A O 1
ATOM 1466 N N . GLN A 1 184 ? 50.056 37.914 44.646 1.00 31.00 184 GLN A N 1
ATOM 1467 C CA . GLN A 1 184 ? 50.602 37.015 43.631 1.00 31.00 184 GLN A CA 1
ATOM 1468 C C . GLN A 1 184 ? 49.509 36.695 42.606 1.00 31.00 184 GLN A C 1
ATOM 1470 O O . GLN A 1 184 ? 48.438 36.196 42.943 1.00 31.00 184 GLN A O 1
ATOM 1475 N N . GLU A 1 185 ? 49.795 37.104 41.373 1.00 32.53 185 GLU A N 1
ATOM 1476 C CA . GLU A 1 185 ? 49.031 36.884 40.149 1.00 32.53 185 GLU A CA 1
ATOM 1477 C C . GLU A 1 185 ? 49.308 35.485 39.585 1.00 32.53 185 GLU A C 1
ATOM 1479 O O . GLU A 1 185 ? 50.423 34.989 39.725 1.00 32.53 185 GLU A O 1
ATOM 1484 N N . GLU A 1 186 ? 48.287 34.901 38.951 1.00 31.70 186 GLU A N 1
ATOM 1485 C CA . GLU A 1 186 ? 48.290 34.140 37.679 1.00 31.70 186 GLU A CA 1
ATOM 1486 C C . GLU A 1 186 ? 46.869 33.542 37.539 1.00 31.70 186 GLU A C 1
ATOM 1488 O O . GLU A 1 186 ? 46.467 32.677 38.314 1.00 31.70 186 GLU A O 1
ATOM 1493 N N . SER A 1 187 ? 45.935 34.221 36.864 1.00 32.81 187 SER A N 1
ATOM 1494 C CA . SER A 1 187 ? 45.664 34.246 35.412 1.00 32.81 187 SER A CA 1
ATOM 1495 C C . SER A 1 187 ? 45.099 32.934 34.837 1.00 32.81 187 SER A C 1
ATOM 1497 O O . SER A 1 187 ? 45.840 32.004 34.539 1.00 32.81 187 SER A O 1
ATOM 1499 N N . ASP A 1 188 ? 43.774 32.966 34.669 1.00 34.22 188 ASP A N 1
ATOM 1500 C CA . ASP A 1 188 ? 42.982 32.653 33.471 1.00 34.22 188 ASP A CA 1
ATOM 1501 C C . ASP A 1 188 ? 42.941 31.255 32.821 1.00 34.22 188 ASP A C 1
ATOM 1503 O O . ASP A 1 188 ? 43.884 30.477 32.779 1.00 34.22 188 ASP A O 1
ATOM 1507 N N . GLU A 1 189 ? 41.768 31.052 32.204 1.00 34.00 189 GLU A N 1
ATOM 1508 C CA . GLU A 1 189 ? 41.387 30.061 31.191 1.00 34.00 189 GLU A CA 1
ATOM 1509 C C . GLU A 1 189 ? 40.875 28.694 31.685 1.00 34.00 189 GLU A C 1
ATOM 1511 O O . GLU A 1 189 ? 41.603 27.715 31.796 1.00 34.00 189 GLU A O 1
ATOM 1516 N N . ASN A 1 190 ? 39.547 28.571 31.829 1.00 28.86 190 ASN A N 1
ATOM 1517 C CA . ASN A 1 190 ? 38.777 27.954 30.740 1.00 28.86 190 ASN A CA 1
ATOM 1518 C C . ASN A 1 190 ? 37.275 28.266 30.851 1.00 28.86 190 ASN A C 1
ATOM 1520 O O . ASN A 1 190 ? 36.546 27.721 31.682 1.00 28.86 190 ASN A O 1
ATOM 1524 N N . SER A 1 191 ? 36.812 29.157 29.980 1.00 33.69 191 SER A N 1
ATOM 1525 C CA . SER A 1 191 ? 35.402 29.395 29.708 1.00 33.69 191 SER A CA 1
ATOM 1526 C C . SER A 1 191 ? 34.871 28.412 28.666 1.00 33.69 191 SER A C 1
ATOM 1528 O O . SER A 1 191 ? 35.506 28.185 27.641 1.00 33.69 191 SER A O 1
ATOM 1530 N N . SER A 1 192 ? 33.608 28.034 28.851 1.00 32.59 192 SER A N 1
ATOM 1531 C CA . SER A 1 192 ? 32.631 27.710 27.802 1.00 32.59 192 SER A CA 1
ATOM 1532 C C . SER A 1 192 ? 32.772 26.384 27.044 1.00 32.59 192 SER A C 1
ATOM 1534 O O . SER A 1 192 ? 33.698 26.169 26.275 1.00 32.59 192 SER A O 1
ATOM 1536 N N . GLN A 1 193 ? 31.755 25.541 27.228 1.00 29.33 193 GLN A N 1
ATOM 1537 C CA . GLN A 1 193 ? 30.966 24.789 26.237 1.00 29.33 193 GLN A CA 1
ATOM 1538 C C . GLN A 1 193 ? 30.087 23.850 27.091 1.00 29.33 193 GLN A C 1
ATOM 1540 O O . GLN A 1 193 ? 30.596 23.119 27.929 1.00 29.33 193 GLN A O 1
ATOM 1545 N N . ILE A 1 194 ? 28.756 23.909 27.067 1.00 29.45 194 ILE A N 1
ATOM 1546 C CA . ILE A 1 194 ? 27.914 23.341 26.010 1.00 29.45 194 ILE A CA 1
ATOM 1547 C C . ILE A 1 194 ? 26.501 23.964 26.105 1.00 29.45 194 ILE A C 1
ATOM 1549 O O . ILE A 1 194 ? 25.810 23.846 27.114 1.00 29.45 194 ILE A O 1
ATOM 1553 N N . SER A 1 195 ? 26.152 24.661 25.021 1.00 30.77 195 SER A N 1
ATOM 1554 C CA . SER A 1 195 ? 24.849 24.876 24.370 1.00 30.77 195 SER A CA 1
ATOM 1555 C C . SER A 1 195 ? 23.529 24.793 25.154 1.00 30.77 195 SER A C 1
ATOM 1557 O O . SER A 1 195 ? 23.017 23.723 25.480 1.00 30.77 195 SER A O 1
ATOM 1559 N N . SER A 1 196 ? 22.882 25.955 25.187 1.00 30.52 196 SER A N 1
ATOM 1560 C CA . SER A 1 196 ? 21.473 26.160 24.843 1.00 30.52 196 SER A CA 1
ATOM 1561 C C . SER A 1 196 ? 21.021 25.394 23.586 1.00 30.52 196 SER A C 1
ATOM 1563 O O . SER A 1 196 ? 21.653 25.495 22.536 1.00 30.52 196 SER A O 1
ATOM 1565 N N . SER A 1 197 ? 19.881 24.713 23.681 1.00 33.38 197 SER A N 1
ATOM 1566 C CA . SER A 1 197 ? 18.951 24.441 22.572 1.00 33.38 197 SER A CA 1
ATOM 1567 C C . SER A 1 197 ? 17.557 24.689 23.163 1.00 33.38 197 SER A C 1
ATOM 1569 O O . SER A 1 197 ? 17.165 24.001 24.097 1.00 33.38 197 SER A O 1
ATOM 1571 N N . SER A 1 198 ? 16.986 25.879 22.977 1.00 36.06 198 SER A N 1
ATOM 1572 C CA . SER A 1 198 ? 16.267 26.334 21.779 1.00 36.06 198 SER A CA 1
ATOM 1573 C C . SER A 1 198 ? 14.969 25.562 21.612 1.00 36.06 198 SER A C 1
ATOM 1575 O O . SER A 1 198 ? 14.939 24.479 21.031 1.00 36.06 198 SER A O 1
ATOM 1577 N N . ASP A 1 199 ? 13.925 26.179 22.153 1.00 36.34 199 ASP A N 1
ATOM 1578 C CA . ASP A 1 199 ? 12.524 25.919 21.887 1.00 36.34 199 ASP A CA 1
ATOM 1579 C C . ASP A 1 199 ? 12.283 25.785 20.376 1.00 36.34 199 ASP A C 1
ATOM 1581 O O . ASP A 1 199 ? 12.595 26.682 19.591 1.00 36.34 199 ASP A O 1
ATOM 1585 N N . GLN A 1 200 ? 11.738 24.641 19.971 1.00 31.61 200 GLN A N 1
ATOM 1586 C CA . GLN A 1 200 ? 11.019 24.501 18.713 1.00 31.61 200 GLN A CA 1
ATOM 1587 C C . GLN A 1 200 ? 9.556 24.275 19.072 1.00 31.61 200 GLN A C 1
ATOM 1589 O O . GLN A 1 200 ? 9.127 23.157 19.351 1.00 31.61 200 GLN A O 1
ATOM 1594 N N . GLU A 1 201 ? 8.805 25.372 19.095 1.00 34.47 201 GLU A N 1
ATOM 1595 C CA . GLU A 1 201 ? 7.360 25.331 18.943 1.00 34.47 201 GLU A CA 1
ATOM 1596 C C . GLU A 1 201 ? 7.065 24.835 17.523 1.00 34.47 201 GLU A C 1
ATOM 1598 O O . GLU A 1 201 ? 7.431 25.461 16.529 1.00 34.47 201 GLU A O 1
ATOM 1603 N N . SER A 1 202 ? 6.450 23.660 17.420 1.00 37.56 202 SER A N 1
ATOM 1604 C CA . SER A 1 202 ? 5.842 23.202 16.180 1.00 37.56 202 SER A CA 1
ATOM 1605 C C . SER A 1 202 ? 4.502 23.916 16.022 1.00 37.56 202 SER A C 1
ATOM 1607 O O . SER A 1 202 ? 3.511 23.532 16.647 1.00 37.56 202 SER A O 1
ATOM 1609 N N . GLU A 1 203 ? 4.474 24.950 15.187 1.00 33.44 203 GLU A N 1
ATOM 1610 C CA . GLU A 1 203 ? 3.240 25.466 14.606 1.00 33.44 203 GLU A CA 1
ATOM 1611 C C . GLU A 1 203 ? 2.601 24.350 13.768 1.00 33.44 203 GLU A C 1
ATOM 1613 O O . GLU A 1 203 ? 3.061 24.004 12.679 1.00 33.44 203 GLU A O 1
ATOM 1618 N N . ILE A 1 204 ? 1.536 23.748 14.295 1.00 31.38 204 ILE A N 1
ATOM 1619 C CA . ILE A 1 204 ? 0.618 22.946 13.492 1.00 31.38 204 ILE A CA 1
ATOM 1620 C C . ILE A 1 204 ? -0.245 23.956 12.740 1.00 31.38 204 ILE A C 1
ATOM 1622 O O . ILE A 1 204 ? -1.210 24.500 13.277 1.00 31.38 204 ILE A O 1
ATOM 1626 N N . SER A 1 205 ? 0.161 24.237 11.504 1.00 33.31 205 SER A N 1
ATOM 1627 C CA . SER A 1 205 ? -0.652 24.925 10.508 1.00 33.31 205 SER A CA 1
ATOM 1628 C C . SER A 1 205 ? -1.986 24.189 10.367 1.00 33.31 205 SER A C 1
ATOM 1630 O O . SER A 1 205 ? -2.049 23.066 9.866 1.00 33.31 205 SER A O 1
ATOM 1632 N N . SER A 1 206 ? -3.053 24.819 10.853 1.00 34.97 206 SER A N 1
ATOM 1633 C CA . SER A 1 206 ? -4.431 24.456 10.543 1.00 34.97 206 SER A CA 1
ATOM 1634 C C . SER A 1 206 ? -4.750 25.000 9.152 1.00 34.97 206 SER A C 1
ATOM 1636 O O . SER A 1 206 ? -5.301 26.083 8.993 1.00 34.97 206 SER A O 1
ATOM 1638 N N . GLY A 1 207 ? -4.352 24.240 8.133 1.00 32.66 207 GLY A N 1
ATOM 1639 C CA . GLY A 1 207 ? -4.875 24.386 6.780 1.00 32.66 207 GLY A CA 1
ATOM 1640 C C . GLY A 1 207 ? -6.279 23.799 6.733 1.00 32.66 207 GLY A C 1
ATOM 1641 O O . GLY A 1 207 ? -6.444 22.608 6.489 1.00 32.66 207 GLY A O 1
ATOM 1642 N N . ALA A 1 208 ? -7.275 24.627 7.040 1.00 37.75 208 ALA A N 1
ATOM 1643 C CA . ALA A 1 208 ? -8.626 24.423 6.547 1.00 37.75 208 ALA A CA 1
ATOM 1644 C C . ALA A 1 208 ? -8.582 24.716 5.042 1.00 37.75 208 ALA A C 1
ATOM 1646 O O . ALA A 1 208 ? -8.463 25.873 4.648 1.00 37.75 208 ALA A O 1
ATOM 1647 N N . GLU A 1 209 ? -8.574 23.667 4.224 1.00 39.94 209 GLU A N 1
ATOM 1648 C CA . GLU A 1 209 ? -8.923 23.783 2.811 1.00 39.94 209 GLU A CA 1
ATOM 1649 C C . GLU A 1 209 ? -10.407 23.454 2.679 1.00 39.94 209 GLU A C 1
ATOM 1651 O O . GLU A 1 209 ? -10.892 22.438 3.188 1.00 39.94 209 GLU A O 1
ATOM 1656 N N . ASP A 1 210 ? -11.103 24.410 2.076 1.00 39.12 210 ASP A N 1
ATOM 1657 C CA . ASP A 1 210 ? -12.530 24.454 1.832 1.00 39.12 210 ASP A CA 1
ATOM 1658 C C . ASP A 1 210 ? -13.004 23.219 1.054 1.00 39.12 210 ASP A C 1
ATOM 1660 O O . ASP A 1 210 ? -12.439 22.831 0.030 1.00 39.12 210 ASP A O 1
ATOM 1664 N N . VAL A 1 211 ? -14.061 22.591 1.569 1.00 43.31 211 VAL A N 1
ATOM 1665 C CA . VAL A 1 211 ? -14.854 21.604 0.840 1.00 43.31 211 VAL A CA 1
ATOM 1666 C C . VAL A 1 211 ? -15.784 22.399 -0.068 1.00 43.31 211 VAL A C 1
ATOM 1668 O O . VAL A 1 211 ? -16.809 22.899 0.390 1.00 43.31 211 VAL A O 1
ATOM 1671 N N . ASP A 1 212 ? -15.409 22.545 -1.336 1.00 41.91 212 ASP A N 1
ATOM 1672 C CA . ASP A 1 212 ? -16.362 22.932 -2.372 1.00 41.91 212 ASP A CA 1
ATOM 1673 C C . ASP A 1 212 ? -17.308 21.742 -2.605 1.00 41.91 212 ASP A C 1
ATOM 1675 O O . ASP A 1 212 ? -16.938 20.709 -3.170 1.00 41.91 212 ASP A O 1
ATOM 1679 N N . GLU A 1 213 ? -18.532 21.881 -2.096 1.00 45.09 213 GLU A N 1
ATOM 1680 C CA . GLU A 1 213 ? -19.687 21.071 -2.473 1.00 45.09 213 GLU A CA 1
ATOM 1681 C C . GLU A 1 213 ? -20.061 21.415 -3.924 1.00 45.09 213 GLU A C 1
ATOM 1683 O O . GLU A 1 213 ? -20.849 22.325 -4.180 1.00 45.09 213 GLU A O 1
ATOM 1688 N N . GLU A 1 214 ? -19.487 20.704 -4.897 1.00 46.06 214 GLU A N 1
ATOM 1689 C CA . GLU A 1 214 ? -20.106 20.605 -6.220 1.00 46.06 214 GLU A CA 1
ATOM 1690 C C . GLU A 1 214 ? -21.155 19.486 -6.187 1.00 46.06 214 GLU A C 1
ATOM 1692 O O . GLU A 1 214 ? -20.840 18.296 -6.254 1.00 46.06 214 GLU A O 1
ATOM 1697 N N . GLU A 1 215 ? -22.421 19.894 -6.060 1.00 44.69 215 GLU A N 1
ATOM 1698 C CA . GLU A 1 215 ? -23.579 19.099 -6.465 1.00 44.69 215 GLU A CA 1
ATOM 1699 C C . GLU A 1 215 ? -23.478 18.836 -7.976 1.00 44.69 215 GLU A C 1
ATOM 1701 O O . GLU A 1 215 ? -23.741 19.711 -8.803 1.00 44.69 215 GLU A O 1
ATOM 1706 N N . GLY A 1 216 ? -23.036 17.632 -8.333 1.00 37.31 216 GLY A N 1
ATOM 1707 C CA . GLY A 1 216 ? -23.128 17.084 -9.680 1.00 37.31 216 GLY A CA 1
ATOM 1708 C C . GLY A 1 216 ? -24.140 15.951 -9.674 1.00 37.31 216 GLY A C 1
ATOM 1709 O O . GLY A 1 216 ? -23.878 14.907 -9.079 1.00 37.31 216 GLY A O 1
ATOM 1710 N N . ASP A 1 217 ? -25.287 16.200 -10.302 1.00 44.88 217 ASP A N 1
ATOM 1711 C CA . ASP A 1 217 ? -26.401 15.269 -10.455 1.00 44.88 217 ASP A CA 1
ATOM 1712 C C . ASP A 1 217 ? -25.953 13.903 -11.007 1.00 44.88 217 ASP A C 1
ATOM 1714 O O . ASP A 1 217 ? -25.184 13.803 -11.967 1.00 44.88 217 ASP A O 1
ATOM 1718 N N . GLU A 1 218 ? -26.465 12.854 -10.366 1.00 48.09 218 GLU A N 1
ATOM 1719 C CA . GLU A 1 218 ? -26.338 11.449 -10.740 1.00 48.09 218 GLU A CA 1
ATOM 1720 C C . GLU A 1 218 ? -27.070 11.195 -12.075 1.00 48.09 218 GLU A C 1
ATOM 1722 O O . GLU A 1 218 ? -28.292 11.317 -12.152 1.00 48.09 218 GLU A O 1
ATOM 1727 N N . GLU A 1 219 ? -26.340 10.812 -13.127 1.00 48.97 219 GLU A N 1
ATOM 1728 C CA . GLU A 1 219 ? -26.913 10.044 -14.238 1.00 48.97 219 GLU A CA 1
ATOM 1729 C C . GLU A 1 219 ? -26.556 8.567 -14.014 1.00 48.97 219 GLU A C 1
ATOM 1731 O O . GLU A 1 219 ? -25.415 8.135 -14.194 1.00 48.97 219 GLU A O 1
ATOM 1736 N N . ASP A 1 220 ? -27.549 7.816 -13.531 1.00 42.22 220 ASP A N 1
ATOM 1737 C CA . ASP A 1 220 ? -27.547 6.358 -13.438 1.00 42.22 220 ASP A CA 1
ATOM 1738 C C . ASP A 1 220 ? -27.554 5.752 -14.852 1.00 42.22 220 ASP A C 1
ATOM 1740 O O . ASP A 1 220 ? -28.611 5.546 -15.451 1.00 42.22 220 ASP A O 1
ATOM 1744 N N . ASP A 1 221 ? -26.377 5.436 -15.390 1.00 47.50 221 ASP A N 1
ATOM 1745 C CA . ASP A 1 221 ? -26.266 4.527 -16.531 1.00 47.50 221 ASP A CA 1
ATOM 1746 C C . ASP A 1 221 ? -26.336 3.077 -16.020 1.00 47.50 221 ASP A C 1
ATOM 1748 O O . ASP A 1 221 ? -25.345 2.475 -15.591 1.00 47.50 221 ASP A O 1
ATOM 1752 N N . GLU A 1 222 ? -27.545 2.513 -16.045 1.00 49.81 222 GLU A N 1
ATOM 1753 C CA . GLU A 1 222 ? -27.785 1.074 -15.928 1.00 49.81 222 GLU A CA 1
ATOM 1754 C C . GLU A 1 222 ? -27.171 0.345 -17.143 1.00 49.81 222 GLU A C 1
ATOM 1756 O O . GLU A 1 222 ? -27.829 0.133 -18.161 1.00 49.81 222 GLU A O 1
ATOM 1761 N N . GLU A 1 223 ? -25.902 -0.066 -17.061 1.00 48.28 223 GLU A N 1
ATOM 1762 C CA . GLU A 1 223 ? -25.370 -1.082 -17.980 1.00 48.28 223 GLU A CA 1
ATOM 1763 C C . GLU A 1 223 ? -25.860 -2.473 -17.541 1.00 48.28 223 GLU A C 1
ATOM 1765 O O . GLU A 1 223 ? -25.323 -3.112 -16.631 1.00 48.28 223 GLU A O 1
ATOM 1770 N N . GLU A 1 224 ? -26.925 -2.941 -18.197 1.00 48.28 224 GLU A N 1
ATOM 1771 C CA . GLU A 1 224 ? -27.373 -4.333 -18.160 1.00 48.28 224 GLU A CA 1
ATOM 1772 C C . GLU A 1 224 ? -26.315 -5.252 -18.803 1.00 48.28 224 GLU A C 1
ATOM 1774 O O . GLU A 1 224 ? -26.249 -5.413 -20.025 1.00 48.28 224 GLU A O 1
ATOM 1779 N N . ASP A 1 225 ? -25.509 -5.921 -17.977 1.00 43.12 225 ASP A N 1
ATOM 1780 C CA . ASP A 1 225 ? -24.686 -7.054 -18.406 1.00 43.12 225 ASP A CA 1
ATOM 1781 C C . ASP A 1 225 ? -25.586 -8.260 -18.748 1.00 43.12 225 ASP A C 1
ATOM 1783 O O . ASP A 1 225 ? -25.902 -9.108 -17.905 1.00 43.12 225 ASP A O 1
ATOM 1787 N N . ASN A 1 226 ? -25.992 -8.360 -20.017 1.00 35.06 226 ASN A N 1
ATOM 1788 C CA . ASN A 1 226 ? -26.651 -9.543 -20.570 1.00 35.06 226 ASN A CA 1
ATOM 1789 C C . ASN A 1 226 ? -25.657 -10.710 -20.682 1.00 35.06 226 ASN A C 1
ATOM 1791 O O . ASN A 1 226 ? -24.928 -10.872 -21.663 1.00 35.06 226 ASN A O 1
ATOM 1795 N N . TYR A 1 227 ? -25.653 -11.551 -19.651 1.00 39.53 227 TYR A N 1
ATOM 1796 C CA . TYR A 1 227 ? -24.940 -12.822 -19.616 1.00 39.53 227 TYR A CA 1
ATOM 1797 C C . TYR A 1 227 ? -25.782 -13.919 -20.289 1.00 39.53 227 TYR A C 1
ATOM 1799 O O . TYR A 1 227 ? -26.435 -14.719 -19.619 1.00 39.53 227 TYR A O 1
ATOM 1807 N N . GLU A 1 228 ? -25.776 -13.982 -21.622 1.00 39.47 228 GLU A N 1
ATOM 1808 C CA . GLU A 1 228 ? -26.320 -15.142 -22.338 1.00 39.47 228 GLU A CA 1
ATOM 1809 C C . GLU A 1 228 ? -25.257 -16.238 -22.462 1.00 39.47 228 GLU A C 1
ATOM 1811 O O . GLU A 1 228 ? -24.396 -16.246 -23.341 1.00 39.47 228 GLU A O 1
ATOM 1816 N N . GLY A 1 229 ? -25.338 -17.202 -21.547 1.00 35.69 229 GLY A N 1
ATOM 1817 C CA . GLY A 1 229 ? -24.779 -18.526 -21.757 1.00 35.69 229 GLY A CA 1
ATOM 1818 C C . GLY A 1 229 ? -25.715 -19.351 -22.637 1.00 35.6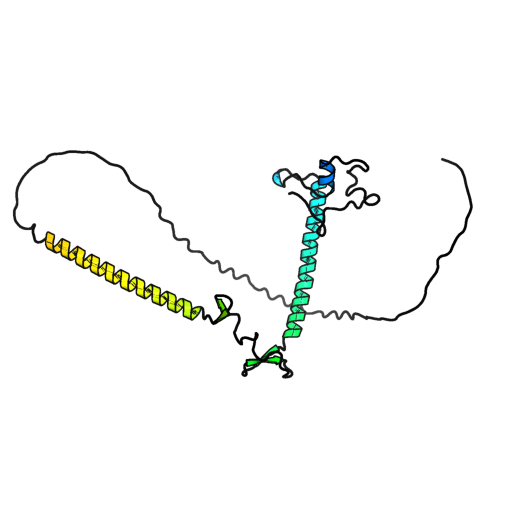9 229 GLY A C 1
ATOM 1819 O O . GLY A 1 229 ? -26.840 -19.643 -22.241 1.00 35.69 229 GLY A O 1
ATOM 1820 N N . SER A 1 230 ? -25.229 -19.795 -23.793 1.00 35.56 230 SER A N 1
ATOM 1821 C CA . SER A 1 230 ? -25.796 -20.940 -24.503 1.00 35.56 230 SER A CA 1
ATOM 1822 C C . SER A 1 230 ? -24.709 -21.657 -25.292 1.00 35.56 230 SER A C 1
ATOM 1824 O O . SER A 1 230 ? -24.017 -21.094 -26.131 1.00 35.56 230 SER A O 1
ATOM 1826 N N . SER A 1 231 ? -24.571 -22.924 -24.950 1.00 36.25 231 SER A N 1
ATOM 1827 C CA . SER A 1 231 ? -23.663 -23.937 -25.455 1.00 36.25 231 SER A CA 1
ATOM 1828 C C . SER A 1 231 ? -23.975 -24.427 -26.878 1.00 36.25 231 SER A C 1
ATOM 1830 O O . SER A 1 231 ? -25.142 -24.465 -27.261 1.00 36.25 231 SER A O 1
ATOM 1832 N N . ASN A 1 232 ? -22.929 -24.990 -27.500 1.00 31.25 232 ASN A N 1
ATOM 1833 C CA . ASN A 1 232 ? -22.886 -26.124 -28.444 1.00 31.25 232 ASN A CA 1
ATOM 1834 C C . ASN A 1 232 ? -22.745 -25.880 -29.958 1.00 31.25 232 ASN A C 1
ATOM 1836 O O . ASN A 1 232 ? -23.419 -25.047 -30.547 1.00 31.25 232 ASN A O 1
ATOM 1840 N N . GLU A 1 233 ? -21.921 -26.786 -30.516 1.00 35.41 233 GLU A N 1
ATOM 1841 C CA . GLU A 1 233 ? -21.737 -27.199 -31.920 1.00 35.41 233 GLU A CA 1
ATOM 1842 C C . GLU A 1 233 ? -20.960 -26.201 -32.801 1.00 35.41 233 GLU A C 1
ATOM 1844 O O . GLU A 1 233 ? -21.276 -25.025 -32.852 1.00 35.41 233 GLU A O 1
ATOM 1849 N N . SER A 1 234 ? -19.881 -26.564 -33.499 1.00 38.06 234 SER A N 1
ATOM 1850 C CA . SER A 1 234 ? -19.434 -27.869 -34.004 1.00 38.06 234 SER A CA 1
ATOM 1851 C C . SER A 1 234 ? -17.945 -27.822 -34.388 1.00 38.06 234 SER A C 1
ATOM 1853 O O . SER A 1 234 ? -17.438 -26.780 -34.799 1.00 38.06 234 SER A O 1
ATOM 1855 N N . ASP A 1 235 ? -17.275 -28.969 -34.263 1.00 42.06 235 ASP A N 1
ATOM 1856 C CA . ASP A 1 235 ? -15.939 -29.251 -34.792 1.00 42.06 235 ASP A CA 1
ATOM 1857 C C . ASP A 1 235 ? -15.884 -29.033 -36.317 1.00 42.06 235 ASP A C 1
ATOM 1859 O O . ASP A 1 235 ? -16.624 -29.684 -37.055 1.00 42.06 235 ASP A O 1
ATOM 1863 N N . GLU A 1 236 ? -14.969 -28.187 -36.797 1.00 45.50 236 GLU A N 1
ATOM 1864 C CA . GLU A 1 236 ? -14.548 -28.174 -38.203 1.00 45.50 236 GLU A CA 1
ATOM 1865 C C . GLU A 1 236 ? -13.073 -28.575 -38.313 1.00 45.50 236 GLU A C 1
ATOM 1867 O O . GLU A 1 236 ? -12.157 -27.904 -37.831 1.00 45.50 236 GLU A O 1
ATOM 1872 N N . VAL A 1 237 ? -12.893 -29.740 -38.931 1.00 40.12 237 VAL A N 1
ATOM 1873 C CA . VAL A 1 237 ? -11.639 -30.369 -39.336 1.00 40.12 237 VAL A CA 1
ATOM 1874 C C . VAL A 1 237 ? -11.128 -29.651 -40.584 1.00 40.12 237 VAL A C 1
ATOM 1876 O O . VAL A 1 237 ? -11.831 -29.610 -41.590 1.00 40.12 237 VAL A O 1
ATOM 1879 N N . TYR A 1 238 ? -9.908 -29.116 -40.536 1.00 40.78 238 TYR A N 1
ATOM 1880 C CA . TYR A 1 238 ? -9.194 -28.668 -41.732 1.00 40.78 238 TYR A CA 1
ATOM 1881 C C . TYR A 1 238 ? -8.230 -29.772 -42.168 1.00 40.78 238 TYR A C 1
ATOM 1883 O O . TYR A 1 238 ? -7.124 -29.867 -41.638 1.00 40.78 238 TYR A O 1
ATOM 1891 N N . ASP A 1 239 ? -8.675 -30.584 -43.126 1.00 44.78 239 ASP A N 1
ATOM 1892 C CA . ASP A 1 239 ? -7.820 -31.402 -43.984 1.00 44.78 239 ASP A CA 1
ATOM 1893 C C . ASP A 1 239 ? -7.890 -30.801 -45.396 1.00 44.78 239 ASP A C 1
ATOM 1895 O O . ASP A 1 239 ? -8.903 -30.943 -46.075 1.00 44.78 239 ASP A O 1
ATOM 1899 N N . GLU A 1 240 ? -6.821 -30.139 -45.836 1.00 55.44 240 GLU A N 1
ATOM 1900 C CA . GLU A 1 240 ? -6.541 -29.909 -47.258 1.00 55.44 240 GLU A CA 1
ATOM 1901 C C . GLU A 1 240 ? -5.047 -30.172 -47.486 1.00 55.44 240 GLU A C 1
ATOM 1903 O O . GLU A 1 240 ? -4.193 -29.300 -47.317 1.00 55.44 240 GLU A O 1
ATOM 1908 N N . ASP A 1 241 ? -4.749 -31.429 -47.817 1.00 48.12 241 ASP A N 1
ATOM 1909 C CA . ASP A 1 241 ? -3.623 -31.780 -48.673 1.00 48.12 241 ASP A CA 1
ATOM 1910 C C . ASP A 1 241 ? -4.006 -31.377 -50.105 1.00 48.12 241 ASP A C 1
ATOM 1912 O O . ASP A 1 241 ? -4.965 -31.917 -50.651 1.00 48.12 241 ASP A O 1
ATOM 1916 N N . ASP A 1 242 ? -3.246 -30.477 -50.724 1.00 56.50 242 ASP A N 1
ATOM 1917 C CA . ASP A 1 242 ? -3.105 -30.442 -52.180 1.00 56.50 242 ASP A CA 1
ATOM 1918 C C . ASP A 1 242 ? -1.649 -30.101 -52.520 1.00 56.50 242 ASP A C 1
ATOM 1920 O O . ASP A 1 242 ? -1.136 -29.006 -52.271 1.00 56.50 242 ASP A O 1
ATOM 1924 N N . ASP A 1 243 ? -0.972 -31.115 -53.050 1.00 49.19 243 ASP A N 1
ATOM 1925 C CA . ASP A 1 243 ? 0.347 -31.042 -53.651 1.00 49.19 243 ASP A CA 1
ATOM 1926 C C . ASP A 1 243 ? 0.298 -30.363 -55.040 1.00 49.19 243 ASP A C 1
ATOM 1928 O O . ASP A 1 243 ? -0.661 -30.500 -55.797 1.00 49.19 243 ASP A O 1
ATOM 1932 N N . VAL A 1 244 ? 1.460 -29.813 -55.412 1.00 51.09 244 VAL A N 1
ATOM 1933 C CA . VAL A 1 244 ? 1.972 -29.527 -56.771 1.00 51.09 244 VAL A CA 1
ATOM 1934 C C . VAL A 1 244 ? 1.497 -28.232 -57.456 1.00 51.09 244 VAL A C 1
ATOM 1936 O O . VAL A 1 244 ? 0.411 -28.146 -58.009 1.00 51.09 244 VAL A O 1
ATOM 1939 N N . ASP A 1 245 ? 2.400 -27.247 -57.531 1.00 47.69 245 ASP A N 1
ATOM 1940 C CA . ASP A 1 245 ? 3.061 -26.934 -58.808 1.00 47.69 245 ASP A CA 1
ATOM 1941 C C . ASP A 1 245 ? 4.326 -26.086 -58.592 1.00 47.69 245 ASP A C 1
ATOM 1943 O O . ASP A 1 245 ? 4.295 -24.933 -58.156 1.00 47.69 245 ASP A O 1
ATOM 1947 N N . ASP A 1 246 ? 5.460 -26.704 -58.930 1.00 51.97 246 ASP A N 1
ATOM 1948 C CA . ASP A 1 246 ? 6.716 -26.036 -59.245 1.00 51.97 246 ASP A CA 1
ATOM 1949 C C . ASP A 1 246 ? 6.479 -24.976 -60.329 1.00 51.97 246 ASP A C 1
ATOM 1951 O O . ASP A 1 246 ? 6.067 -25.292 -61.449 1.00 51.97 246 ASP A O 1
ATOM 1955 N N . VAL A 1 247 ? 6.846 -23.726 -60.048 1.00 56.50 247 VAL A N 1
ATOM 1956 C CA . VAL A 1 247 ? 7.184 -22.774 -61.109 1.00 56.50 247 VAL A CA 1
ATOM 1957 C C . VAL A 1 247 ? 8.472 -22.052 -60.752 1.00 56.50 247 VAL A C 1
ATOM 1959 O O . VAL A 1 247 ? 8.563 -21.263 -59.813 1.00 56.50 247 VAL A O 1
ATOM 1962 N N . ASP A 1 248 ? 9.481 -22.409 -61.529 1.00 49.59 248 ASP A N 1
ATOM 1963 C CA . ASP A 1 248 ? 10.850 -21.938 -61.505 1.00 49.59 248 ASP A CA 1
ATOM 1964 C C . ASP A 1 248 ? 10.974 -20.510 -62.092 1.00 49.59 248 ASP A C 1
ATOM 1966 O O . ASP A 1 248 ? 10.218 -20.108 -62.977 1.00 49.59 248 ASP A O 1
ATOM 1970 N N . LEU A 1 249 ? 12.022 -19.813 -61.643 1.00 44.53 249 LEU A N 1
ATOM 1971 C CA . LEU A 1 249 ? 12.692 -18.640 -62.234 1.00 44.53 249 LEU A CA 1
ATOM 1972 C C . LEU A 1 249 ? 11.990 -17.263 -62.281 1.00 44.53 249 LEU A C 1
ATOM 1974 O O . LEU A 1 249 ? 11.187 -16.962 -63.159 1.00 44.53 249 LEU A O 1
ATOM 1978 N N . GLY A 1 250 ? 12.603 -16.314 -61.560 1.00 46.28 250 GLY A N 1
ATOM 1979 C CA . GLY A 1 250 ? 13.339 -15.256 -62.266 1.00 46.28 250 GLY A CA 1
ATOM 1980 C C . GLY A 1 250 ? 13.083 -13.803 -61.851 1.00 46.28 250 GLY A C 1
ATOM 1981 O O . GLY A 1 250 ? 12.031 -13.254 -62.163 1.00 46.28 250 GLY A O 1
ATOM 1982 N N . TRP A 1 251 ? 14.174 -13.196 -61.355 1.00 42.44 251 TRP A N 1
ATOM 1983 C CA . TRP A 1 251 ? 14.493 -11.774 -61.102 1.00 42.44 251 TRP A CA 1
ATOM 1984 C C . TRP A 1 251 ? 14.195 -11.218 -59.708 1.00 42.44 251 TRP A C 1
ATOM 1986 O O . TRP A 1 251 ? 13.017 -11.040 -59.344 1.00 42.44 251 TRP A O 1
#

InterPro domains:
  IPR007081 RNA polymerase Rpb1, domain 5 [PF04998] (49-126)
  IPR045867 DNA-directed RNA polymerase, subunit beta-prime [PTHR19376] (1-151)

Secondary structure (DSSP, 8-state):
-EE-EETTEEPPP-HHHHTBSSTTS-SS---HHHHHHHTTEE-S-TTT---HHHHHHHHHHHHHHHHHHHHHHHHHHHHHHHHHHHHTT-EE-TTS-EE-TTS-EEESSGGGT---GGGEEEETTEEEE--HHHHHHHHHHHHHHHHHHHHHHHHHHHHHHHHHHHHHTTTSSS-----------------------------------------------------------------------------

Radius of gyration: 42.02 Å; chains: 1; bounding box: 84×79×129 Å

Foldseek 3Di:
DFAQADPNHFAWQDPDPRQFVDPPDDRDDDDPVRVRLRRQTWPDDVVVPGDPSNVVSVVNSVVRVVVCVVVVVVVVVVVVVVVCVVCVQWDADPQQFIDGVVRHTPGNHVVVVVDDPVQWDQDPNDTDGHDPVVVVVVVVVVVVVVVVVV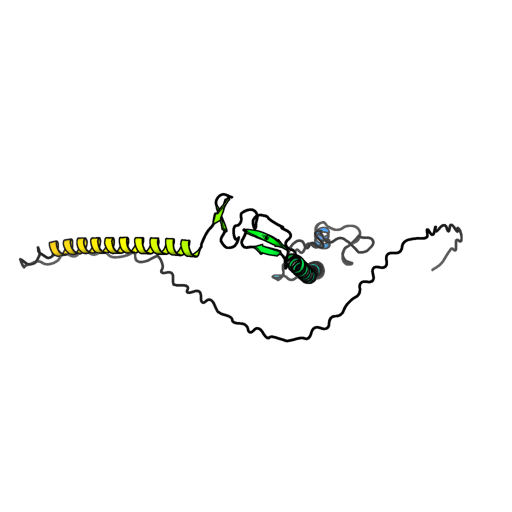VVVVVVVVVVVVVVVVVVVVPPPDDDDDDDDDDDDDDDDDDDDDDDDDDDDDPPPPPPDDDPPDPDDDDDPPPPPPPDDDDDDDDDDDDDDDDDDDDDDDD

pLDDT: mean 71.24, std 23.55, range [28.86, 97.31]

Sequence (251 aa):
MGQQNFSGQRIKPALNKNRRPLVHYPFSKMTQDVEYESKGFVRNSFIHGLSPQEGWFHAITGREGVTDTSMKTARTGYIQRKLIKVAEDISTHYDGTVRYANGSIVQFAYGEDGLDGSETIVRKGEPEICDMKRMIQKLNFEYEKRTLIREKWNGLIQKLGMKLIEESDKSDSDTSDDMSSSSQEESDENSSQISSSSDQESEISSGAEDVDEEEGDEEDDEEEDNYEGSSNESDEVYDEDDDVDDVDLGW